Protein AF-A0AA38LNF8-F1 (afdb_monomer)

InterPro domains:
  IPR000477 Reverse transcriptase domain [PF00078] (195-304)
  IPR043128 Reverse transcriptase/Diguanylate cyclase domain [G3DSA:3.30.70.270] (218-304)
  IPR043502 DNA/RNA polymerase superfamily [SSF56672] (138-304)
  IPR053134 RNA-directed DNA polymerase homolog [PTHR24559] (67-304)

pLDDT: mean 73.09, std 25.65, range [22.58, 97.69]

Foldseek 3Di:
DVVVVVVVVCVVVVNVVVVPPPPDDDDDDDPPFWDFDDDPHDTFTDADPDGDDPDPPPDDDDDDDDDDDDDDDGPDPDPPQDKDWDFLDDPDDTDIDIDGPPDDPVVVVVVSVVCNVVVLVDDPDLVSQPFDDVVLHADDFDFDPPDFADADDEDDDDPVCVVLVVVVVVVCVVSLQKDFDPDASHAFYWDWDQDPVRHIDIATACPSSQVGTDEDPDDQDDVVLVCVLVVVDPDDDDDFDDPLQSSHFHPPVCQRNQWHDDPVGIMTGRTGGPPHRHLCSSVSSVCVVCVVCDSPRDDDGRRD

Mean predicted aligned error: 14.14 Å

Secondary structure (DSSP, 8-state):
-HHHHHHHHHHHTT-TTTSSSTTS----------EEEEETTEEEEEBTTB------TT------------------------EEEEE---SSS--EEEEETTS-HHHHHHHHHHHHHTGGG--SSGGG-----TTT--B--PBPTT----BPPPPPPPGGGHHHHHHHHHHHHHTTSEEEES--S-BBEEEEEEPTTS-EEEEEE-HHHHHHBPPP-PPPPPHHHHHHHHTT-S-------TTGGGGSBBPHHHHGGG-EEETT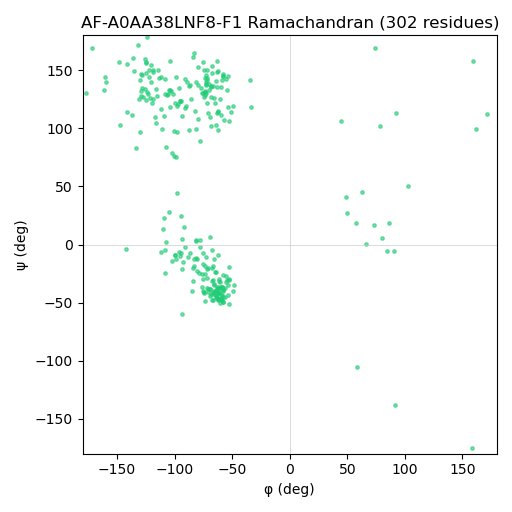EEEEESB--TT-TTTHHHHHHHHHHHTTTBTTTB---TT-

Solvent-accessible surface area (backbone atoms only — not comparable to full-atom values): 19319 Å² total; per-residue (Å²): 112,66,68,60,50,50,52,51,49,42,50,75,69,68,53,54,72,72,72,68,62,80,84,75,77,95,72,93,76,86,74,86,81,77,52,80,48,79,59,97,87,43,86,40,72,42,63,74,91,52,89,58,81,81,75,65,90,85,62,87,87,84,92,80,91,81,83,89,85,84,88,77,97,53,92,80,86,79,76,75,84,56,65,39,79,45,71,47,44,83,80,95,56,83,37,75,46,79,43,68,57,86,58,52,74,69,53,48,50,53,52,41,52,53,48,41,74,49,45,89,77,63,72,92,50,74,86,66,62,83,49,59,57,73,91,68,46,62,45,74,78,48,61,44,97,84,60,72,71,50,74,52,79,59,70,86,74,60,74,93,46,48,67,60,52,50,56,50,52,51,49,34,42,75,62,51,42,31,44,81,45,96,74,66,71,26,21,33,34,57,42,82,46,75,45,98,86,69,50,76,43,86,44,49,54,34,67,71,59,45,71,36,40,57,75,67,84,69,79,79,72,57,65,68,62,48,48,63,64,51,72,81,52,98,76,86,86,89,62,73,46,81,65,47,53,61,27,34,35,33,40,82,91,40,19,51,70,56,13,28,45,59,100,86,48,36,35,21,35,41,21,41,63,77,70,55,76,57,59,60,56,54,36,53,36,52,47,70,74,40,55,92,39,51,84,74,87,38,74,70,55,74,59,58

Nearest PDB structures (foldseek):
  4ol8-assembly2_F  TM=9.080E-01  e=1.270E-11  Saccharomyces cerevisiae
  4ol8-assembly1_B  TM=8.767E-01  e=7.846E-12  Saccharomyces cerevisiae
  7kse-assembly1_A  TM=8.442E-01  e=8.563E-10  Eastern chimpanzee simian foamy virus
  7ksf-assembly1_A  TM=8.211E-01  e=9.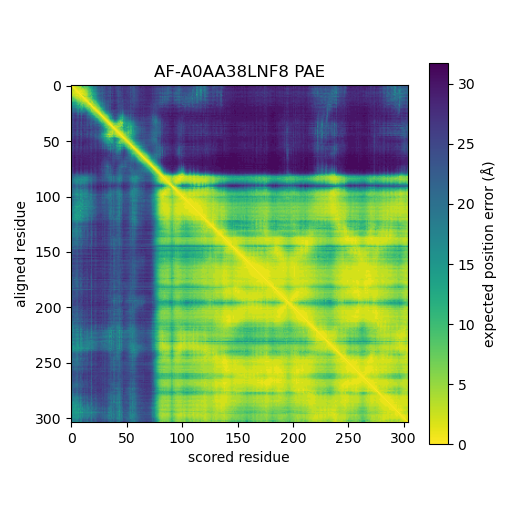658E-10  Eastern chimpanzee simian foamy virus
  7o0h-assembly1_A  TM=7.335E-01  e=1.988E-09  White-tufted-ear marmoset simian foamy virus

Sequence (304 aa):
MVEDRLLELLGGLGLEARFKEEVEETEELQLENACLEKEKGKLVYVFDGEQEEILDVSHSVGTREVVDNADTHAHTYHEHLKTKKVNIGSGEEPKETIIGDYWSENEVFKIIDLLQEFEDLFSHGYHELKGVHHSLGEMKIKLKDNAHPVRKRPYQINPNLHVKVMEEIDKMIASRIIEAMEESDWINLMVINIKKDGWIRISVDYRELNAVCVINPFPTPFIEEILEGVARHEIYSFTDGFSGYHQVRITKEDQEKTTFTTEWGIFAYTVMPFGLKNVLVFSCIVVQVFQDFIHKFLQVYLDD

Structure (mmCIF, N/CA/C/O backbone):
data_AF-A0AA38LNF8-F1
#
_entry.id   AF-A0AA38LNF8-F1
#
loop_
_atom_site.group_PDB
_atom_site.id
_atom_site.type_symbol
_atom_site.label_atom_id
_atom_site.label_alt_id
_atom_site.label_comp_id
_atom_site.label_asym_id
_atom_site.label_entity_id
_atom_site.label_seq_id
_atom_site.pdbx_PDB_ins_code
_atom_site.Cartn_x
_atom_site.Cartn_y
_atom_site.Cartn_z
_atom_site.occupancy
_atom_site.B_iso_or_equiv
_atom_site.auth_seq_id
_atom_site.auth_comp_id
_atom_site.auth_asym_id
_atom_site.auth_atom_id
_atom_site.pdbx_PDB_model_num
ATOM 1 N N . MET A 1 1 ? -21.165 -15.219 11.157 1.00 33.34 1 MET A N 1
ATOM 2 C CA . MET A 1 1 ? -19.993 -15.380 12.059 1.00 33.34 1 MET A CA 1
ATOM 3 C C . MET A 1 1 ? -19.448 -14.050 12.570 1.00 33.34 1 MET A C 1
ATOM 5 O O . MET A 1 1 ? -19.303 -13.944 13.777 1.00 33.34 1 MET A O 1
ATOM 9 N N . VAL A 1 2 ? -19.142 -13.059 11.716 1.00 28.73 2 VAL A N 1
ATOM 10 C CA . VAL A 1 2 ? -18.759 -11.703 12.179 1.00 28.73 2 VAL A CA 1
ATOM 11 C C . VAL A 1 2 ? -20.000 -10.836 12.454 1.00 28.73 2 VAL A C 1
ATOM 13 O O . VAL A 1 2 ? -20.045 -10.203 13.499 1.00 28.73 2 VAL A O 1
ATOM 16 N N . GLU A 1 3 ? -21.050 -10.905 11.614 1.00 31.20 3 GLU A N 1
ATOM 17 C CA . GLU A 1 3 ? -22.352 -10.246 11.883 1.00 31.20 3 GLU A CA 1
ATOM 18 C C . GLU A 1 3 ? -22.975 -10.707 13.210 1.00 31.20 3 GLU A C 1
ATOM 20 O O . GLU A 1 3 ? -23.324 -9.876 14.041 1.00 31.20 3 GLU A O 1
ATOM 25 N N . ASP A 1 4 ? -23.052 -12.023 13.447 1.00 31.50 4 ASP A N 1
ATOM 26 C CA . ASP A 1 4 ? -23.679 -12.577 14.660 1.00 31.50 4 ASP A CA 1
ATOM 27 C C . ASP A 1 4 ? -22.938 -12.172 15.943 1.00 31.50 4 ASP A C 1
ATOM 29 O O . ASP A 1 4 ? -23.567 -11.898 16.959 1.00 31.50 4 ASP A O 1
ATOM 33 N N . ARG A 1 5 ? -21.600 -12.086 15.878 1.00 39.22 5 ARG A N 1
ATOM 34 C CA . ARG A 1 5 ? -20.752 -11.689 17.010 1.00 39.22 5 ARG A CA 1
ATOM 35 C C . ARG A 1 5 ? -20.791 -10.190 17.275 1.00 39.22 5 ARG A C 1
ATOM 37 O O . ARG A 1 5 ? -20.771 -9.802 18.433 1.00 39.22 5 ARG A O 1
ATOM 44 N N . LEU A 1 6 ? -20.867 -9.357 16.235 1.00 35.84 6 LEU A N 1
ATOM 45 C CA . LEU A 1 6 ? -20.984 -7.904 16.383 1.00 35.84 6 LEU A CA 1
ATOM 46 C C . LEU A 1 6 ? -22.370 -7.510 16.923 1.00 35.84 6 LEU A C 1
ATOM 48 O O . LEU A 1 6 ? -22.472 -6.636 17.777 1.00 35.84 6 LEU A O 1
ATOM 52 N N . LEU A 1 7 ? -23.428 -8.201 16.482 1.00 36.97 7 LEU A N 1
ATOM 53 C CA . LEU A 1 7 ? -24.786 -8.040 17.014 1.00 36.97 7 LEU A CA 1
ATOM 54 C C . LEU A 1 7 ? -24.896 -8.524 18.470 1.00 36.97 7 LEU A C 1
ATOM 56 O O . LEU A 1 7 ? -25.484 -7.819 19.285 1.00 36.97 7 LEU A O 1
ATOM 60 N N . GLU A 1 8 ? -24.271 -9.652 18.834 1.00 39.16 8 GLU A N 1
ATOM 61 C CA . GLU A 1 8 ? -24.121 -10.065 20.244 1.00 39.16 8 GLU A CA 1
ATOM 62 C C . GLU A 1 8 ? -23.368 -9.013 21.080 1.00 39.16 8 GLU A C 1
ATOM 64 O O . GLU A 1 8 ? -23.715 -8.782 22.240 1.00 39.16 8 GLU A O 1
ATOM 69 N N . LEU A 1 9 ? -22.367 -8.347 20.494 1.00 40.03 9 LEU A N 1
ATOM 70 C CA . LEU A 1 9 ? -21.563 -7.315 21.154 1.00 40.03 9 LEU A CA 1
ATOM 71 C C . LEU A 1 9 ? -22.373 -6.036 21.423 1.00 40.03 9 LEU A C 1
ATOM 73 O O . LEU A 1 9 ? -22.339 -5.496 22.529 1.00 40.03 9 LEU A O 1
ATOM 77 N N . LEU A 1 10 ? -23.155 -5.581 20.438 1.00 36.28 10 LEU A N 1
ATOM 78 C CA . LEU A 1 10 ? -24.075 -4.445 20.578 1.00 36.28 10 LEU A CA 1
ATOM 79 C C . LEU A 1 10 ? -25.210 -4.751 21.575 1.00 36.28 10 LEU A C 1
ATOM 81 O O . LEU A 1 10 ? -25.607 -3.873 22.350 1.00 36.28 10 LEU A O 1
ATOM 85 N N . GLY A 1 11 ? -25.654 -6.011 21.629 1.00 37.38 11 GLY A N 1
ATOM 86 C CA . GLY A 1 11 ? -26.566 -6.533 22.649 1.00 37.38 11 GLY A CA 1
ATOM 87 C C . GLY A 1 11 ? -25.985 -6.525 24.060 1.00 37.38 11 GLY A C 1
ATOM 88 O O . GLY A 1 11 ? -26.634 -6.054 24.997 1.00 37.38 11 GLY A O 1
ATOM 89 N N . GLY A 1 12 ? -24.729 -6.946 24.225 1.00 36.41 12 GLY A N 1
ATOM 90 C CA . GLY A 1 12 ? -24.022 -6.927 25.511 1.00 36.41 12 GLY A CA 1
ATOM 91 C C . GLY A 1 12 ? -23.773 -5.521 26.077 1.00 36.41 12 GLY A C 1
ATOM 92 O O . GLY A 1 12 ? -23.632 -5.351 27.292 1.00 36.41 12 GLY A O 1
ATOM 93 N N . LEU A 1 13 ? -23.758 -4.498 25.218 1.00 39.94 13 LEU A N 1
ATOM 94 C CA . LEU A 1 13 ? -23.597 -3.091 25.596 1.00 39.94 13 LEU A CA 1
ATOM 95 C C . LEU A 1 13 ? -24.919 -2.387 25.953 1.00 39.94 13 LEU A C 1
ATOM 97 O O . LEU A 1 13 ? -24.875 -1.266 26.458 1.00 39.94 13 LEU A O 1
ATOM 101 N N . GLY A 1 14 ? -26.078 -3.031 25.756 1.00 34.16 14 GLY A N 1
ATOM 102 C CA . GLY A 1 14 ? -27.396 -2.444 26.040 1.00 34.16 14 GLY A CA 1
ATOM 103 C C . GLY A 1 14 ? -27.840 -1.374 25.033 1.00 34.16 14 GLY A C 1
ATOM 104 O O . GLY A 1 14 ? -28.754 -0.605 25.324 1.00 34.16 14 GLY A O 1
ATOM 105 N N . LEU A 1 15 ? -27.204 -1.321 23.858 1.00 39.22 15 LEU A N 1
ATOM 106 C CA . LEU A 1 15 ? -27.447 -0.321 22.809 1.00 39.22 15 LEU A CA 1
ATOM 107 C C . LEU A 1 15 ? -28.521 -0.759 21.788 1.00 39.22 15 LEU A C 1
ATOM 109 O O . LEU A 1 15 ? -28.904 0.018 20.919 1.00 39.22 15 LEU A O 1
ATOM 113 N N . GLU A 1 16 ? -29.073 -1.971 21.922 1.00 37.94 16 GLU A N 1
ATOM 114 C CA . GLU A 1 16 ? -30.102 -2.537 21.028 1.00 37.94 16 GLU A CA 1
ATOM 115 C C . GLU A 1 16 ? -31.410 -1.733 20.963 1.00 37.94 16 GLU A C 1
ATOM 117 O O . GLU A 1 16 ? -32.077 -1.726 19.928 1.00 37.94 16 GLU A O 1
ATOM 122 N N . ALA A 1 17 ? -31.806 -1.078 22.059 1.00 35.47 17 ALA A N 1
ATOM 123 C CA . ALA A 1 17 ? -33.094 -0.386 22.143 1.00 35.47 17 ALA A CA 1
ATOM 124 C C . ALA A 1 17 ? -33.113 0.940 21.363 1.00 35.47 17 ALA A C 1
ATOM 126 O O . ALA A 1 17 ? -34.153 1.296 20.823 1.00 35.47 17 ALA A O 1
ATOM 127 N N . ARG A 1 18 ? -31.965 1.624 21.233 1.00 36.12 18 ARG A N 1
ATOM 128 C CA . ARG A 1 18 ? -31.839 2.830 20.393 1.00 36.12 18 ARG A CA 1
ATOM 129 C C . ARG A 1 18 ? -31.829 2.510 18.900 1.00 36.12 18 ARG A C 1
ATOM 131 O O . ARG A 1 18 ? -32.246 3.328 18.098 1.00 36.12 18 ARG A O 1
ATOM 138 N N . PHE A 1 19 ? -31.414 1.300 18.533 1.00 34.06 19 PHE A N 1
ATOM 139 C CA . PHE A 1 19 ? -31.268 0.888 17.137 1.00 34.06 19 PHE A CA 1
ATOM 140 C C . PHE A 1 19 ? -32.578 0.413 16.482 1.00 34.06 19 PHE A C 1
ATOM 142 O O . PHE A 1 19 ? -32.625 0.219 15.270 1.00 34.06 19 PHE A O 1
ATOM 149 N N . LYS A 1 20 ? -33.641 0.176 17.267 1.00 31.44 20 LYS A N 1
ATOM 150 C CA . LYS A 1 20 ? -34.926 -0.346 16.763 1.00 31.44 20 LYS A CA 1
ATOM 151 C C . LYS A 1 20 ? -36.010 0.708 16.531 1.00 31.44 20 LYS A C 1
ATOM 153 O O . LYS A 1 20 ? -37.001 0.365 15.895 1.00 31.44 20 LYS A O 1
ATOM 158 N N . GLU A 1 21 ? -35.849 1.941 17.010 1.00 30.89 21 GLU A N 1
ATOM 159 C CA . GLU A 1 21 ? -36.894 2.974 16.888 1.00 30.89 21 GLU A CA 1
ATOM 160 C C . GLU A 1 21 ? -36.763 3.879 15.647 1.00 30.89 21 GLU A C 1
ATOM 162 O O . GLU A 1 21 ? -37.753 4.479 15.254 1.00 30.89 21 GLU A O 1
ATOM 167 N N . GLU A 1 22 ? -35.632 3.914 14.932 1.00 33.97 22 GLU A N 1
ATOM 168 C CA . GLU A 1 22 ? -35.436 4.846 13.795 1.00 33.97 22 GLU A CA 1
ATOM 169 C C . GLU A 1 22 ? -35.767 4.280 12.395 1.00 33.97 22 GLU A C 1
ATOM 171 O O . GLU A 1 22 ? -35.262 4.759 11.380 1.00 33.97 22 GLU A O 1
ATOM 176 N N . VAL A 1 23 ? -36.638 3.268 12.292 1.00 32.03 23 VAL A N 1
ATOM 177 C CA . VAL A 1 23 ? -37.133 2.787 10.977 1.00 32.03 23 VAL A CA 1
ATOM 178 C C . VAL A 1 23 ? -38.488 3.400 10.589 1.00 32.03 23 VAL A C 1
ATOM 180 O O . VAL A 1 23 ? -38.927 3.249 9.451 1.00 32.03 23 VAL A O 1
ATOM 183 N N . GLU A 1 24 ? -39.137 4.168 11.463 1.00 29.59 24 GLU A N 1
ATOM 184 C CA . GLU A 1 24 ? -40.413 4.822 11.150 1.00 29.59 24 GLU A CA 1
ATOM 185 C C . GLU A 1 24 ? -40.408 6.291 11.582 1.00 29.59 24 GLU A C 1
ATOM 187 O O . GLU A 1 24 ? -40.883 6.616 12.657 1.00 29.59 24 GLU A O 1
ATOM 192 N N . GLU A 1 25 ? -39.856 7.171 10.743 1.00 26.30 25 GLU A N 1
ATOM 193 C CA . GLU A 1 25 ? -40.485 8.430 10.300 1.00 26.30 25 GLU A CA 1
ATOM 194 C C . GLU A 1 25 ? -39.470 9.272 9.512 1.00 26.30 25 GLU A C 1
ATOM 196 O O . GLU A 1 25 ? -38.470 9.771 10.017 1.00 26.30 25 GLU A O 1
ATOM 201 N N . THR A 1 26 ? -39.730 9.409 8.214 1.00 34.62 26 THR A N 1
ATOM 202 C CA . THR A 1 26 ? -39.124 10.424 7.354 1.00 34.62 26 THR A CA 1
ATOM 203 C C . THR A 1 26 ? -39.678 11.798 7.719 1.00 34.62 26 THR A C 1
ATOM 205 O O . THR A 1 26 ? -40.838 12.069 7.412 1.00 34.62 26 THR A O 1
ATOM 208 N N . GLU A 1 27 ? -38.845 12.688 8.252 1.00 23.30 27 GLU A N 1
ATOM 209 C CA . GLU A 1 27 ? -39.046 14.134 8.124 1.00 23.30 27 GLU A CA 1
ATOM 210 C C . GLU A 1 27 ? -37.770 14.784 7.571 1.00 23.30 27 GLU A C 1
ATOM 212 O O . GLU A 1 27 ? -36.660 14.560 8.053 1.00 23.30 27 GLU A O 1
ATOM 217 N N . GLU A 1 28 ? -37.939 15.553 6.492 1.00 26.69 28 GLU A N 1
ATOM 218 C CA . GLU A 1 28 ? -36.907 16.381 5.870 1.00 26.69 28 GLU A CA 1
ATOM 219 C C . GLU A 1 28 ? -36.342 17.378 6.893 1.00 26.69 28 GLU A C 1
ATOM 221 O O . GLU A 1 28 ? -36.983 18.376 7.220 1.00 26.69 28 GLU A O 1
ATOM 226 N N . LEU A 1 29 ? -35.113 17.158 7.357 1.00 24.28 29 LEU A N 1
ATOM 227 C CA . LEU A 1 29 ? -34.329 18.195 8.025 1.00 24.28 29 LEU A CA 1
ATOM 228 C C . LEU A 1 29 ? -33.370 18.812 7.007 1.00 24.28 29 LEU A C 1
ATOM 230 O O . LEU A 1 29 ? -32.292 18.292 6.726 1.00 24.28 29 LEU A O 1
ATOM 234 N N . GLN A 1 30 ? -33.799 19.938 6.436 1.00 27.23 30 GLN A N 1
ATOM 235 C CA . GLN A 1 30 ? -32.931 20.850 5.700 1.00 27.23 30 GLN A CA 1
ATOM 236 C C . GLN A 1 30 ? -31.888 21.427 6.668 1.00 27.23 30 GLN A C 1
ATOM 238 O O . GLN A 1 30 ? -32.190 22.324 7.451 1.00 27.23 30 GLN A O 1
ATOM 243 N N . LEU A 1 31 ? -30.657 20.922 6.613 1.00 27.73 31 LEU A N 1
ATOM 244 C CA . LEU A 1 31 ? -29.485 21.591 7.176 1.00 27.73 31 LEU A CA 1
ATOM 245 C C . LEU A 1 31 ? -28.651 22.119 6.009 1.00 27.73 31 LEU A C 1
ATOM 247 O O . LEU A 1 31 ? -27.735 21.473 5.507 1.00 27.73 31 LEU A O 1
ATOM 251 N N . GLU A 1 32 ? -29.047 23.301 5.539 1.00 30.92 32 GLU A N 1
ATOM 252 C CA . GLU A 1 32 ? -28.230 24.132 4.662 1.00 30.92 32 GLU A CA 1
ATOM 253 C C . GLU A 1 32 ? -26.958 24.560 5.421 1.00 30.92 32 GLU A C 1
ATOM 255 O O . GLU A 1 32 ? -27.039 25.023 6.559 1.00 30.92 32 GLU A O 1
ATOM 260 N N . ASN A 1 33 ? -25.808 24.462 4.737 1.00 30.91 33 ASN A N 1
ATOM 261 C CA . ASN A 1 33 ? -24.506 25.088 5.042 1.00 30.91 33 ASN A CA 1
ATOM 262 C C . ASN A 1 33 ? -23.400 24.221 5.682 1.00 30.91 33 ASN A C 1
ATOM 264 O O . ASN A 1 33 ? -22.714 24.659 6.603 1.00 30.91 33 ASN A O 1
ATOM 268 N N . ALA A 1 34 ? -23.118 23.055 5.093 1.00 31.97 34 ALA A N 1
ATOM 269 C CA . ALA A 1 34 ? -21.777 22.457 5.118 1.00 31.97 34 ALA A CA 1
ATOM 270 C C . ALA A 1 34 ? -21.279 22.271 3.674 1.00 31.97 34 ALA A C 1
ATOM 272 O O . ALA A 1 34 ? -21.975 21.671 2.855 1.00 31.97 34 ALA A O 1
ATOM 273 N N . CYS A 1 35 ? -20.096 22.802 3.343 1.00 30.62 35 CYS A N 1
ATOM 274 C CA . CYS A 1 35 ? -19.471 22.623 2.029 1.00 30.62 35 CYS A CA 1
ATOM 275 C C . CYS A 1 35 ? -18.059 22.053 2.207 1.00 30.62 35 CYS A C 1
ATOM 277 O O . CYS A 1 35 ? -17.234 22.616 2.927 1.00 30.62 35 CYS A O 1
ATOM 279 N N . LEU A 1 36 ? -17.792 20.919 1.558 1.00 33.28 36 LEU A N 1
ATOM 280 C CA . LEU A 1 36 ? -16.474 20.293 1.495 1.00 33.28 36 LEU A CA 1
ATOM 281 C C . LEU A 1 36 ? -15.764 20.774 0.234 1.00 33.28 36 LEU A C 1
ATOM 283 O O . LEU A 1 36 ? -16.143 20.409 -0.879 1.00 33.28 36 LEU A O 1
ATOM 287 N N . GLU A 1 37 ? -14.718 21.580 0.397 1.00 34.62 37 GLU A N 1
ATOM 288 C CA . GLU A 1 37 ? -13.910 22.038 -0.732 1.00 34.62 37 GLU A CA 1
ATOM 289 C C . GLU A 1 37 ? -12.629 21.210 -0.891 1.00 34.62 37 GLU A C 1
ATOM 291 O O . GLU A 1 37 ? -11.996 20.762 0.070 1.00 34.62 37 GLU A O 1
ATOM 296 N N . LYS A 1 38 ? -12.241 20.996 -2.155 1.00 32.19 38 LYS A N 1
ATOM 297 C CA . LYS A 1 38 ? -11.063 20.219 -2.548 1.00 32.19 38 LYS A CA 1
ATOM 298 C C . LYS A 1 38 ? -9.910 21.154 -2.897 1.00 32.19 38 LYS A C 1
ATOM 300 O O . LYS A 1 38 ? -9.775 21.574 -4.046 1.00 32.19 38 LYS A O 1
ATOM 305 N N . GLU A 1 39 ? -9.005 21.384 -1.953 1.00 31.22 39 GLU A N 1
ATOM 306 C CA . GLU A 1 39 ? -7.731 22.054 -2.223 1.00 31.22 39 GLU A CA 1
ATOM 307 C C . GLU A 1 39 ? -6.555 21.075 -2.161 1.00 31.22 39 GLU A C 1
ATOM 309 O O . GLU A 1 39 ? -6.384 20.309 -1.215 1.00 31.22 39 GLU A O 1
ATOM 314 N N . LYS A 1 40 ? -5.709 21.092 -3.202 1.00 28.42 40 LYS A N 1
ATOM 315 C CA . LYS A 1 40 ? -4.430 20.349 -3.278 1.00 28.42 40 LYS A CA 1
ATOM 316 C C . LYS A 1 40 ? -4.510 18.854 -2.912 1.00 28.42 40 LYS A C 1
ATOM 318 O O . LYS A 1 40 ? -3.509 18.262 -2.517 1.00 28.42 40 LYS A O 1
ATOM 323 N N . GLY A 1 41 ? -5.674 18.232 -3.108 1.00 28.58 41 GLY A N 1
ATOM 324 C CA . GLY A 1 41 ? -5.873 16.798 -2.894 1.00 28.58 41 GLY A CA 1
ATOM 325 C C . GLY A 1 41 ? -6.216 16.390 -1.460 1.00 28.58 41 GLY A C 1
ATOM 326 O O . GLY A 1 41 ? -6.066 15.214 -1.150 1.00 28.58 41 GLY A O 1
ATOM 327 N N . LYS A 1 42 ? -6.674 17.317 -0.610 1.00 31.52 42 LYS A N 1
ATOM 328 C CA . LYS A 1 42 ? -7.241 17.019 0.714 1.00 31.52 42 LYS A CA 1
ATOM 329 C C . LYS A 1 42 ? -8.681 17.525 0.820 1.00 31.52 42 LYS A C 1
ATOM 331 O O . LYS A 1 42 ? -9.060 18.449 0.102 1.00 31.52 42 LYS A O 1
ATOM 336 N N . LEU A 1 43 ? -9.452 16.889 1.699 1.00 32.72 43 LEU A N 1
ATOM 337 C CA . LEU A 1 43 ? -10.796 17.310 2.086 1.00 32.72 43 LEU A CA 1
ATOM 338 C C . LEU A 1 43 ? -10.684 18.325 3.214 1.00 32.72 43 LEU A C 1
ATOM 340 O O . LEU A 1 43 ? -10.023 18.055 4.215 1.00 32.72 43 LEU A O 1
ATOM 344 N N . VAL A 1 44 ? -11.285 19.494 3.021 1.00 38.53 44 VAL A N 1
ATOM 345 C CA . VAL A 1 44 ? -11.285 20.575 4.006 1.00 38.53 44 VAL A CA 1
ATOM 346 C C . VAL A 1 44 ? -12.728 20.848 4.407 1.00 38.53 44 VAL A C 1
ATOM 348 O O . VAL A 1 44 ? -13.581 21.069 3.548 1.00 38.53 44 VAL A O 1
ATOM 351 N N . TYR A 1 45 ? -12.992 20.795 5.711 1.00 36.22 45 TYR A N 1
ATOM 352 C CA . TYR A 1 45 ? -14.277 21.156 6.297 1.00 36.22 45 TYR A CA 1
ATOM 353 C C . TYR A 1 45 ? -14.322 22.677 6.449 1.00 36.22 45 TYR A C 1
ATOM 355 O O . TYR A 1 45 ? -13.518 23.236 7.192 1.00 36.22 45 TYR A O 1
ATOM 363 N N . VAL A 1 46 ? -15.216 23.348 5.721 1.00 38.59 46 VAL A N 1
ATOM 364 C CA . VAL A 1 46 ? -15.386 24.803 5.805 1.00 38.59 46 VAL A CA 1
ATOM 365 C C . VAL A 1 46 ? -16.737 25.091 6.436 1.00 38.59 46 VAL A C 1
ATOM 367 O O . VAL A 1 46 ? -17.782 24.756 5.874 1.00 38.59 46 VAL A O 1
ATOM 370 N N . PHE A 1 47 ? -16.704 25.731 7.601 1.00 32.47 47 PHE A N 1
ATOM 371 C CA . PHE A 1 47 ? -17.885 26.263 8.258 1.00 32.47 47 PHE A CA 1
ATOM 372 C C . PHE A 1 47 ? -17.733 27.782 8.339 1.00 32.47 47 PHE A C 1
ATOM 374 O O . PHE A 1 47 ? -16.888 28.296 9.061 1.00 32.47 47 PHE A O 1
ATOM 381 N N . ASP A 1 48 ? -18.544 28.480 7.546 1.00 30.06 48 ASP A N 1
ATOM 382 C CA . ASP A 1 48 ? -18.775 29.922 7.661 1.00 30.06 48 ASP A CA 1
ATOM 383 C C . ASP A 1 48 ? -17.535 30.827 7.440 1.00 30.06 48 ASP A C 1
ATOM 385 O O . ASP A 1 48 ? -17.275 31.791 8.154 1.00 30.06 48 ASP A O 1
ATOM 389 N N . GLY A 1 49 ? -16.765 30.521 6.388 1.00 34.50 49 GLY A N 1
ATOM 390 C CA . GLY A 1 49 ? -15.812 31.459 5.776 1.00 34.50 49 GLY A CA 1
ATOM 391 C C . GLY A 1 49 ? -14.421 31.560 6.412 1.00 34.50 49 GLY A C 1
ATOM 392 O O . GLY A 1 49 ? -13.551 32.198 5.815 1.00 34.50 49 GLY A O 1
ATOM 393 N N . GLU A 1 50 ? -14.161 30.895 7.538 1.00 32.88 50 GLU A N 1
ATOM 394 C CA . GLU A 1 50 ? -12.817 30.777 8.117 1.00 32.88 50 GLU A CA 1
ATOM 395 C C . GLU A 1 50 ? -12.216 29.382 7.869 1.00 32.88 50 GLU A C 1
ATOM 397 O O . GLU A 1 50 ? -12.865 28.347 8.020 1.00 32.88 50 GLU A O 1
ATOM 402 N N . GLN A 1 51 ? -10.957 29.360 7.417 1.00 31.34 51 GLN A N 1
ATOM 403 C CA . GLN A 1 51 ? -10.180 28.142 7.189 1.00 31.34 51 GLN A CA 1
ATOM 404 C C . GLN A 1 51 ? -9.628 27.630 8.524 1.00 31.34 51 GLN A C 1
ATOM 406 O O . GLN A 1 51 ? -8.656 28.190 9.029 1.00 31.34 51 GLN A O 1
ATOM 411 N N . GLU A 1 52 ? -10.160 26.531 9.055 1.00 36.09 52 GLU A N 1
ATOM 412 C CA . GLU A 1 52 ? -9.419 25.725 10.029 1.00 36.09 52 GLU A CA 1
ATOM 413 C C . GLU A 1 52 ? -8.747 24.540 9.322 1.00 36.09 52 GLU A C 1
ATOM 415 O O . GLU A 1 52 ? -9.386 23.707 8.676 1.00 36.09 52 GLU A O 1
ATOM 420 N N . GLU A 1 53 ? -7.415 24.475 9.433 1.00 25.27 53 GLU A N 1
ATOM 421 C CA . GLU A 1 53 ? -6.647 23.265 9.143 1.00 25.27 53 GLU A CA 1
ATOM 422 C C . GLU A 1 53 ? -7.236 22.109 9.960 1.00 25.27 53 GLU A C 1
ATOM 424 O O . GLU A 1 53 ? -7.190 22.127 11.190 1.00 25.27 53 GLU A O 1
ATOM 429 N N . ILE A 1 54 ? -7.742 21.065 9.296 1.00 29.27 54 ILE A N 1
ATOM 430 C CA . ILE A 1 54 ? -8.008 19.810 9.998 1.00 29.27 54 ILE A CA 1
ATOM 431 C C . ILE A 1 54 ? -6.663 19.283 10.492 1.00 29.27 54 ILE A C 1
ATOM 433 O O . ILE A 1 54 ? -5.778 18.931 9.704 1.00 29.27 54 ILE A O 1
ATOM 437 N N . LEU A 1 55 ? -6.555 19.289 11.821 1.00 27.06 55 LEU A N 1
ATOM 438 C CA . LEU A 1 55 ? -5.498 18.722 12.636 1.00 27.06 55 LEU A CA 1
ATOM 439 C C . LEU A 1 55 ? -4.918 17.452 12.011 1.00 27.06 55 LEU A C 1
ATOM 441 O O . LEU A 1 55 ? -5.577 16.422 11.877 1.00 27.06 55 LEU A O 1
ATOM 445 N N . ASP A 1 56 ? -3.627 17.532 11.714 1.00 27.91 56 ASP A N 1
ATOM 446 C CA . ASP A 1 56 ? -2.753 16.377 11.639 1.00 27.91 56 ASP A CA 1
ATOM 447 C C . ASP A 1 56 ? -2.720 15.729 13.033 1.00 27.91 56 ASP A C 1
ATOM 449 O O . ASP A 1 56 ? -2.005 16.186 13.927 1.00 27.91 56 ASP A O 1
ATOM 453 N N . VAL A 1 57 ? -3.510 14.673 13.253 1.00 28.20 57 VAL A N 1
ATOM 454 C CA . VAL A 1 57 ? -3.535 13.967 14.550 1.00 28.20 57 VAL A CA 1
ATOM 455 C C . VAL A 1 57 ? -2.225 13.193 14.805 1.00 28.20 57 VAL A C 1
ATOM 457 O O . VAL A 1 57 ? -2.092 12.503 15.814 1.00 28.20 57 VAL A O 1
ATOM 460 N N . SER A 1 58 ? -1.208 13.336 13.943 1.00 27.81 58 SER A N 1
ATOM 461 C CA . SER A 1 58 ? 0.118 12.753 14.159 1.00 27.81 58 SER A CA 1
ATOM 462 C C . SER A 1 58 ? 1.150 13.684 14.811 1.00 27.81 58 SER A C 1
ATOM 464 O O . SER A 1 58 ? 2.179 13.188 15.273 1.00 27.81 58 SER A O 1
ATOM 466 N N . HIS A 1 59 ? 0.902 14.994 14.964 1.00 25.27 59 HIS A N 1
ATOM 467 C CA . HIS A 1 59 ? 1.906 15.887 15.561 1.00 25.27 59 HIS A CA 1
ATOM 468 C C . HIS A 1 59 ? 1.339 16.960 16.499 1.00 25.27 59 HIS A C 1
ATOM 470 O O . HIS A 1 59 ? 0.703 17.926 16.092 1.00 25.27 59 HIS A O 1
ATOM 476 N N . SER A 1 60 ? 1.681 16.836 17.783 1.00 27.53 60 SER A N 1
ATOM 477 C CA . SER A 1 60 ? 1.642 17.945 18.727 1.00 27.53 60 SER A CA 1
ATOM 478 C C . SER A 1 60 ? 2.775 18.950 18.458 1.00 27.53 60 SER A C 1
ATOM 480 O O . SER A 1 60 ? 3.885 18.580 18.075 1.00 27.53 60 SER A O 1
ATOM 482 N N . VAL A 1 61 ? 2.483 20.213 18.801 1.00 25.31 61 VAL A N 1
ATOM 483 C CA . VAL A 1 61 ? 3.372 21.383 18.978 1.00 25.31 61 VAL A CA 1
ATOM 484 C C . VAL A 1 61 ? 3.596 22.284 17.750 1.00 25.31 61 VAL A C 1
ATOM 486 O O . VAL A 1 61 ? 4.343 21.954 16.834 1.00 25.31 61 VAL A O 1
ATOM 489 N N . GLY A 1 62 ? 3.095 23.527 17.840 1.00 22.58 62 GLY A N 1
ATOM 490 C CA . GLY A 1 62 ? 3.658 24.667 17.104 1.00 22.58 62 GLY A CA 1
ATOM 491 C C . GLY A 1 62 ? 2.747 25.892 16.976 1.00 22.58 62 GLY A C 1
ATOM 492 O O . GLY A 1 62 ? 1.919 25.957 16.084 1.00 22.58 62 GLY A O 1
ATOM 493 N N . THR A 1 63 ? 2.956 26.899 17.826 1.00 29.66 63 THR A N 1
ATOM 494 C CA . THR A 1 63 ? 2.358 28.248 17.762 1.00 29.66 63 THR A CA 1
ATOM 495 C C . THR A 1 63 ? 2.771 29.041 16.515 1.00 29.66 63 THR A C 1
ATOM 497 O O . THR A 1 63 ? 3.975 29.106 16.240 1.00 29.66 63 THR A O 1
ATOM 500 N N . ARG A 1 64 ? 1.851 29.798 15.890 1.00 22.67 64 ARG A N 1
ATOM 501 C CA . ARG A 1 64 ? 2.173 31.123 15.319 1.00 22.67 64 ARG A CA 1
ATOM 502 C C . ARG A 1 64 ? 0.941 32.008 15.072 1.00 22.67 64 ARG A C 1
ATOM 504 O O . ARG A 1 64 ? -0.036 31.565 14.490 1.00 22.67 64 ARG A O 1
ATOM 511 N N . GLU A 1 65 ? 1.060 33.260 15.513 1.00 25.50 65 GLU A N 1
ATOM 512 C CA . GLU A 1 65 ? 0.131 34.386 15.340 1.00 25.50 65 GLU A CA 1
ATOM 513 C C . GLU A 1 65 ? -0.163 34.710 13.865 1.00 25.50 65 GLU A C 1
ATOM 515 O O . GLU A 1 65 ? 0.755 34.698 13.036 1.00 25.50 65 GLU A O 1
ATOM 520 N N . VAL A 1 66 ? -1.403 35.126 13.574 1.00 23.98 66 VAL A N 1
ATOM 521 C CA . VAL A 1 66 ? -1.750 35.902 12.374 1.00 23.98 66 VAL A CA 1
ATOM 522 C C . VAL A 1 66 ? -2.546 37.144 12.781 1.00 23.98 66 VAL A C 1
ATOM 524 O O . VAL A 1 66 ? -3.420 37.103 13.639 1.00 23.98 66 VAL A O 1
ATOM 527 N N . VAL A 1 67 ? -2.137 38.254 12.173 1.00 24.09 67 VAL A N 1
ATOM 528 C CA . VAL A 1 67 ? -2.621 39.628 12.315 1.00 24.09 67 VAL A CA 1
ATOM 529 C C . VAL A 1 67 ? -3.982 39.807 11.629 1.00 24.09 67 VAL A C 1
ATOM 531 O O . VAL A 1 67 ? -4.195 39.268 10.546 1.00 24.09 67 VAL A O 1
ATOM 534 N N . ASP A 1 68 ? -4.831 40.622 12.262 1.00 25.92 68 ASP A N 1
ATOM 535 C CA . ASP A 1 68 ? -6.165 41.100 11.865 1.00 25.92 68 ASP A CA 1
ATOM 536 C C . ASP A 1 68 ? -6.397 41.345 10.359 1.00 25.92 68 ASP A C 1
ATOM 538 O O . ASP A 1 68 ? -5.585 41.996 9.689 1.00 25.92 68 ASP A O 1
ATOM 542 N N . ASN A 1 69 ? -7.598 40.996 9.868 1.00 24.97 69 ASN A N 1
ATOM 543 C CA . ASN A 1 69 ? -8.638 42.000 9.570 1.00 24.97 69 ASN A CA 1
ATOM 544 C C . ASN A 1 69 ? -9.983 41.407 9.081 1.00 24.97 69 ASN A C 1
ATOM 546 O O . ASN A 1 69 ? -10.028 40.728 8.061 1.00 24.97 69 ASN A O 1
ATOM 550 N N . ALA A 1 70 ? -11.046 41.890 9.740 1.00 26.48 70 ALA A N 1
ATOM 551 C CA . ALA A 1 70 ? -12.365 42.296 9.227 1.00 26.48 70 ALA A CA 1
ATOM 552 C C . ALA A 1 70 ? -13.450 41.251 8.866 1.00 26.48 70 ALA A C 1
ATOM 554 O O . ALA A 1 70 ? -13.513 40.745 7.752 1.00 26.48 70 ALA A O 1
ATOM 555 N N . ASP A 1 71 ? -14.397 41.135 9.810 1.00 29.50 71 ASP A N 1
ATOM 556 C CA . ASP A 1 71 ? -15.863 41.130 9.663 1.00 29.50 71 ASP A CA 1
ATOM 557 C C . ASP A 1 71 ? -16.507 40.295 8.543 1.00 29.50 71 ASP A C 1
ATOM 559 O O . ASP A 1 71 ? -16.664 40.756 7.413 1.00 29.50 71 ASP A O 1
ATOM 563 N N . THR A 1 72 ? -17.138 39.176 8.913 1.00 26.83 72 THR A N 1
ATOM 564 C CA . THR A 1 72 ? -18.594 39.003 8.720 1.00 26.83 72 THR A CA 1
ATOM 565 C C . THR A 1 72 ? -19.147 37.894 9.617 1.00 26.83 72 THR A C 1
ATOM 567 O O . THR A 1 72 ? -18.463 36.941 9.956 1.00 26.83 72 THR A O 1
ATOM 570 N N . HIS A 1 73 ? -20.373 38.106 10.094 1.00 30.70 73 HIS A N 1
ATOM 571 C CA . HIS A 1 73 ? -21.039 37.318 11.124 1.00 30.70 73 HIS A CA 1
ATOM 572 C C . HIS A 1 73 ? -21.265 35.869 10.718 1.00 30.70 73 HIS A C 1
ATOM 574 O O . HIS A 1 73 ? -22.096 35.591 9.858 1.00 30.70 73 HIS A O 1
ATOM 580 N N . ALA A 1 74 ? -20.590 34.996 11.451 1.00 24.17 74 ALA A N 1
ATOM 581 C CA . ALA A 1 74 ? -20.647 33.567 11.316 1.00 24.17 74 ALA A CA 1
ATOM 582 C C . ALA A 1 74 ? -20.725 32.945 12.713 1.00 24.17 74 ALA A C 1
ATOM 584 O O . ALA A 1 74 ? -19.805 33.096 13.516 1.00 24.17 74 ALA A O 1
ATOM 585 N N . HIS A 1 75 ? -21.855 32.341 13.075 1.00 28.73 75 HIS A N 1
ATOM 586 C CA . HIS A 1 75 ? -22.029 31.754 14.405 1.00 28.73 75 HIS A CA 1
ATOM 587 C C . HIS A 1 75 ? -21.311 30.402 14.467 1.00 28.73 75 HIS A C 1
ATOM 589 O O . HIS A 1 75 ? -21.881 29.357 14.180 1.00 28.73 75 HIS A O 1
ATOM 595 N N . THR A 1 76 ? -20.039 30.455 14.847 1.00 27.94 76 THR A N 1
ATOM 596 C CA . THR A 1 76 ? -19.090 29.350 14.952 1.00 27.94 76 THR A CA 1
ATOM 597 C C . THR A 1 76 ? -19.524 28.295 15.983 1.00 27.94 76 THR A C 1
ATOM 599 O O . THR A 1 76 ? -19.510 28.552 17.188 1.00 27.94 76 THR A O 1
ATOM 602 N N . TYR A 1 77 ? -19.848 27.080 15.534 1.00 29.52 77 TYR A N 1
ATOM 603 C CA . TYR A 1 77 ? -19.870 25.878 16.377 1.00 29.52 77 TYR A CA 1
ATOM 604 C C . TYR A 1 77 ? -18.578 25.080 16.140 1.00 29.52 77 TYR A C 1
ATOM 606 O O . TYR A 1 77 ? -18.574 24.065 15.453 1.00 29.52 77 TYR A O 1
ATOM 614 N N . HIS A 1 78 ? -17.468 25.553 16.713 1.00 35.38 78 HIS A N 1
ATOM 615 C CA . HIS A 1 78 ? -16.230 24.779 16.854 1.00 35.38 78 HIS A CA 1
ATOM 616 C C . HIS A 1 78 ? -16.119 24.270 18.297 1.00 35.38 78 HIS A C 1
ATOM 618 O O . HIS A 1 78 ? -15.388 24.823 19.116 1.00 35.38 78 HIS A O 1
ATOM 624 N N . GLU A 1 79 ? -16.837 23.199 18.640 1.00 42.94 79 GLU A N 1
ATOM 625 C CA . GLU A 1 79 ? -16.332 22.305 19.685 1.00 42.94 79 GLU A CA 1
ATOM 626 C C . GLU A 1 79 ? -15.429 21.292 18.992 1.00 42.94 79 GLU A C 1
ATOM 628 O O . GLU A 1 79 ? -15.892 20.331 18.382 1.00 42.94 79 GLU A O 1
ATOM 633 N N . HIS A 1 80 ? -14.116 21.528 19.047 1.00 54.41 80 HIS A N 1
ATOM 634 C CA . HIS A 1 80 ? -13.142 20.496 18.722 1.00 54.41 80 HIS A CA 1
ATOM 635 C C . HIS A 1 80 ? -13.522 19.233 19.503 1.00 54.41 80 HIS A C 1
ATOM 637 O O . HIS A 1 80 ? -13.567 19.274 20.736 1.00 54.41 80 HIS A O 1
ATOM 643 N N . LEU A 1 81 ? -13.811 18.132 18.802 1.00 59.44 81 LEU A N 1
ATOM 644 C CA . LEU A 1 81 ? -13.996 16.822 19.423 1.00 59.44 81 LEU A CA 1
ATOM 645 C C . LEU A 1 81 ? -12.768 16.552 20.287 1.00 59.44 81 LEU A C 1
ATOM 647 O O . LEU A 1 81 ? -11.668 16.323 19.782 1.00 59.44 81 LEU A O 1
ATOM 651 N N . LYS A 1 82 ? -12.932 16.651 21.603 1.00 80.25 82 LYS A N 1
ATOM 652 C CA . LYS A 1 82 ? -11.827 16.422 22.515 1.00 80.25 82 LYS A CA 1
ATOM 653 C C . LYS A 1 82 ? -11.548 14.927 22.544 1.00 80.25 82 LYS A C 1
ATOM 655 O O . LYS A 1 82 ? -12.442 14.091 22.675 1.00 80.25 82 LYS A O 1
ATOM 660 N N . THR A 1 83 ? -10.277 14.591 22.402 1.00 87.00 83 THR A N 1
ATOM 661 C CA . THR A 1 83 ? -9.810 13.210 22.362 1.00 87.00 83 THR A CA 1
ATOM 662 C C . THR A 1 83 ? -8.795 12.958 23.461 1.00 87.00 83 THR A C 1
ATOM 664 O O . THR A 1 83 ? -8.022 13.850 23.818 1.00 87.00 83 THR A O 1
ATOM 667 N N . LYS A 1 84 ? -8.731 11.722 23.948 1.00 85.94 84 LYS A N 1
ATOM 668 C CA . LYS A 1 84 ? -7.703 11.253 24.877 1.00 85.94 84 LYS A CA 1
ATOM 669 C C . LYS A 1 84 ? -6.998 10.022 24.319 1.00 85.94 84 LYS A C 1
ATOM 671 O O . LYS A 1 84 ? -7.601 9.201 23.631 1.00 85.94 84 LYS A O 1
ATOM 676 N N . LYS A 1 85 ? -5.712 9.901 24.642 1.00 88.06 85 LYS A N 1
ATOM 677 C CA . LYS A 1 85 ? -4.916 8.713 24.331 1.00 88.06 85 LYS A CA 1
ATOM 678 C C . LYS A 1 85 ? -5.195 7.617 25.349 1.00 88.06 85 LYS A C 1
ATOM 680 O O . LYS A 1 85 ? -5.233 7.890 26.549 1.00 88.06 85 LYS A O 1
ATOM 685 N N . VAL A 1 86 ? -5.344 6.390 24.873 1.00 86.62 86 VAL A N 1
ATOM 686 C CA . VAL A 1 86 ? -5.458 5.192 25.708 1.00 86.62 86 VAL A CA 1
ATOM 687 C C . VAL A 1 86 ? -4.457 4.145 25.247 1.00 86.62 86 VAL A C 1
ATOM 689 O O . VAL A 1 86 ? -4.151 4.052 24.061 1.00 86.62 86 VAL A O 1
ATOM 692 N N . ASN A 1 87 ? -3.925 3.382 26.197 1.00 86.75 87 ASN A N 1
ATOM 693 C CA . ASN A 1 87 ? -3.002 2.292 25.912 1.00 86.75 87 ASN A CA 1
ATOM 694 C C . ASN A 1 87 ? -3.785 0.980 25.810 1.00 86.75 87 ASN A C 1
ATOM 696 O O . ASN A 1 87 ? -4.477 0.606 26.756 1.00 86.75 87 ASN A O 1
ATOM 700 N N . ILE A 1 88 ? -3.647 0.300 24.678 1.00 85.12 88 ILE A N 1
ATOM 701 C CA . ILE A 1 88 ? -4.251 -1.003 24.384 1.00 85.12 88 ILE A CA 1
ATOM 702 C C . ILE A 1 88 ? -3.215 -2.138 24.383 1.00 85.12 88 ILE A C 1
ATOM 704 O O . ILE A 1 88 ? -3.564 -3.281 24.132 1.00 85.12 88 ILE A O 1
ATOM 708 N N . GLY A 1 89 ? -1.945 -1.853 24.677 1.00 77.56 89 GLY A N 1
ATOM 709 C CA . GLY A 1 89 ? -0.890 -2.865 24.752 1.00 77.56 89 GLY A CA 1
ATOM 710 C C . GLY A 1 89 ? -0.894 -3.635 26.072 1.00 77.56 89 GLY A C 1
ATOM 711 O O . GLY A 1 89 ? -1.297 -3.117 27.118 1.00 77.56 89 GLY A O 1
ATOM 712 N N . SER A 1 90 ? -0.394 -4.870 26.033 1.00 66.69 90 SER A N 1
ATOM 713 C CA . SER A 1 90 ? -0.137 -5.689 27.218 1.00 66.69 90 SER A CA 1
ATOM 714 C C . SER A 1 90 ? 1.347 -5.607 27.631 1.00 66.69 90 SER A C 1
ATOM 716 O O . SER A 1 90 ? 2.243 -5.981 26.882 1.00 66.69 90 SER A O 1
ATOM 718 N N . GLY A 1 91 ? 1.645 -5.125 28.846 1.00 64.19 91 GLY A N 1
ATOM 719 C CA . GLY A 1 91 ? 3.011 -5.133 29.408 1.00 64.19 91 GLY A CA 1
ATOM 720 C C . GLY A 1 91 ? 3.872 -3.880 29.150 1.00 64.19 91 GLY A C 1
ATOM 721 O O . GLY A 1 91 ? 3.405 -2.760 29.345 1.00 64.19 91 GLY A O 1
ATOM 722 N N . GLU A 1 92 ? 5.163 -4.085 28.830 1.00 58.28 92 GLU A N 1
ATOM 723 C CA . GLU A 1 92 ? 6.231 -3.055 28.814 1.00 58.28 92 GLU A CA 1
ATOM 724 C C . GLU A 1 92 ? 6.276 -2.180 27.540 1.00 58.28 92 GLU A C 1
ATOM 726 O O . GLU A 1 92 ? 6.942 -1.144 27.550 1.00 58.28 92 GLU A O 1
ATOM 731 N N . GLU A 1 93 ? 5.549 -2.536 26.473 1.00 66.88 93 GLU A N 1
ATOM 732 C CA . GLU A 1 93 ? 5.457 -1.738 25.240 1.00 66.88 93 GLU A CA 1
ATOM 733 C C . GLU A 1 93 ? 4.063 -1.097 25.098 1.00 66.88 93 GLU A C 1
ATOM 735 O O . GLU A 1 93 ? 3.073 -1.803 24.890 1.00 66.88 93 GLU A O 1
ATOM 740 N N . PRO A 1 94 ? 3.942 0.239 25.223 1.00 74.00 94 PRO A N 1
ATOM 741 C CA . PRO A 1 94 ? 2.661 0.916 25.077 1.00 74.00 94 PRO A CA 1
ATOM 742 C C . PRO A 1 94 ? 2.215 0.947 23.610 1.00 74.00 94 PRO A C 1
ATOM 744 O O . PRO A 1 94 ? 2.959 1.385 22.732 1.00 74.00 94 PRO A O 1
ATOM 747 N N . LYS A 1 95 ? 0.966 0.545 23.363 1.00 80.69 95 LYS A N 1
ATOM 748 C CA . LYS A 1 95 ? 0.279 0.671 22.072 1.00 80.69 95 LYS A CA 1
ATOM 749 C C . LYS A 1 95 ? -0.821 1.708 22.230 1.00 80.69 95 LYS A C 1
ATOM 751 O O . LYS A 1 95 ? -1.856 1.436 22.830 1.00 80.69 95 LYS A O 1
ATOM 756 N N . GLU A 1 96 ? -0.559 2.932 21.789 1.00 83.50 96 GLU A N 1
ATOM 757 C CA . GLU A 1 96 ? -1.491 4.043 21.976 1.00 83.50 96 GLU A CA 1
ATOM 758 C C . GLU A 1 96 ? -2.520 4.111 20.845 1.00 83.50 96 GLU A C 1
ATOM 760 O O . GLU A 1 96 ? -2.174 4.033 19.669 1.00 83.50 96 GLU A O 1
ATOM 765 N N . THR A 1 97 ? -3.777 4.344 21.208 1.00 85.25 97 THR A N 1
ATOM 766 C CA . THR A 1 97 ? -4.844 4.745 20.287 1.00 85.25 97 THR A CA 1
ATOM 767 C C . THR A 1 97 ? -5.602 5.943 20.854 1.00 85.25 97 THR A C 1
ATOM 769 O O . THR A 1 97 ? -5.365 6.372 21.988 1.00 85.25 97 THR A O 1
ATOM 772 N N . ILE A 1 98 ? -6.483 6.526 20.050 1.00 88.19 98 ILE A N 1
ATOM 773 C CA . ILE A 1 98 ? -7.200 7.757 20.361 1.00 88.19 98 ILE A CA 1
ATOM 774 C C . ILE A 1 98 ? -8.688 7.441 20.463 1.00 88.19 98 ILE A C 1
ATOM 776 O O . ILE A 1 98 ? -9.273 6.861 19.555 1.00 88.19 98 ILE A O 1
ATOM 780 N N . ILE A 1 99 ? -9.300 7.855 21.569 1.00 88.19 99 ILE A N 1
ATOM 781 C CA . ILE A 1 99 ? -10.748 7.780 21.770 1.00 88.19 99 ILE A CA 1
ATOM 782 C C . ILE A 1 99 ? -11.291 9.162 22.135 1.00 88.19 99 ILE A C 1
ATOM 784 O O . ILE A 1 99 ? -10.550 10.021 22.620 1.00 88.19 99 ILE A O 1
ATOM 788 N N . GLY A 1 100 ? -12.593 9.374 21.945 1.00 86.38 100 GLY A N 1
ATOM 789 C CA . GLY A 1 100 ? -13.284 10.552 22.473 1.00 86.38 100 GLY A CA 1
ATOM 790 C C . GLY A 1 100 ? -13.075 10.715 23.983 1.00 86.38 100 GLY A C 1
ATOM 791 O O . GLY A 1 100 ? -12.969 9.737 24.726 1.00 86.38 100 GLY A O 1
ATOM 792 N N . ASP A 1 101 ? -12.979 11.944 24.477 1.00 85.88 101 ASP A N 1
ATOM 793 C CA . ASP A 1 101 ? -12.829 12.178 25.916 1.00 85.88 101 ASP A CA 1
ATOM 794 C C . ASP A 1 101 ? -14.161 12.107 26.687 1.00 85.88 101 ASP A C 1
ATOM 796 O O . ASP A 1 101 ? -14.136 11.949 27.908 1.00 85.88 101 ASP A O 1
ATOM 800 N N . TYR A 1 102 ? -15.284 12.108 25.962 1.00 86.38 102 TYR A N 1
ATOM 801 C CA . TYR A 1 102 ? -16.667 12.131 26.449 1.00 86.38 102 TYR A CA 1
ATOM 802 C C . TYR A 1 102 ? -17.189 10.800 27.018 1.00 86.38 102 TYR A C 1
ATOM 804 O O . TYR A 1 102 ? -18.278 10.765 27.587 1.00 86.38 102 TYR A O 1
ATOM 812 N N . TRP A 1 103 ? -16.427 9.709 26.900 1.00 86.94 103 TRP A N 1
ATOM 813 C CA . TRP A 1 103 ? -16.789 8.404 27.464 1.00 86.94 103 TRP A CA 1
ATOM 814 C C . TRP A 1 103 ? -16.661 8.370 28.991 1.00 86.94 103 TRP A C 1
ATOM 816 O O . TRP A 1 103 ? -15.643 8.807 29.547 1.00 86.94 103 TRP A O 1
ATOM 826 N N . SER A 1 104 ? -17.637 7.752 29.661 1.00 90.19 104 SER A N 1
ATOM 827 C CA . SER A 1 104 ? -17.547 7.409 31.085 1.00 90.19 104 SER A CA 1
ATOM 828 C C . SER A 1 104 ? -16.419 6.407 31.354 1.00 90.19 104 SER A C 1
ATOM 830 O O . SER A 1 104 ? -16.006 5.657 30.472 1.00 90.19 104 SER A O 1
ATOM 832 N N . GLU A 1 105 ? -15.927 6.338 32.594 1.00 89.50 105 GLU A N 1
ATOM 833 C CA . GLU A 1 105 ? -14.842 5.411 32.965 1.00 89.50 105 GLU A CA 1
ATOM 834 C C . GLU A 1 105 ? -15.171 3.943 32.639 1.00 89.50 105 GLU A C 1
ATOM 836 O O . GLU A 1 105 ? -14.307 3.200 32.177 1.00 89.50 105 GLU A O 1
ATOM 841 N N . ASN A 1 106 ? -16.431 3.537 32.821 1.00 91.81 106 ASN A N 1
ATOM 842 C CA . ASN A 1 106 ? -16.886 2.185 32.505 1.00 91.81 106 ASN A CA 1
ATOM 843 C C . ASN A 1 106 ? -16.919 1.916 30.990 1.00 91.81 106 ASN A C 1
ATOM 845 O O . ASN A 1 106 ? -16.577 0.821 30.555 1.00 91.81 106 ASN A O 1
ATOM 849 N N . GLU A 1 107 ? -17.316 2.895 30.174 1.00 89.62 107 GLU A N 1
ATOM 850 C CA . GLU A 1 107 ? -17.286 2.769 28.709 1.00 89.62 107 GLU A CA 1
ATOM 851 C C . GLU A 1 107 ? -15.852 2.721 28.189 1.00 89.62 107 GLU A C 1
ATOM 853 O O . GLU A 1 107 ? -15.535 1.863 27.373 1.00 89.62 107 GLU A O 1
ATOM 858 N N . VAL A 1 108 ? -14.963 3.567 28.722 1.00 89.56 108 VAL A N 1
ATOM 859 C CA . VAL A 1 108 ? -13.529 3.519 28.400 1.00 89.56 108 VAL A CA 1
ATOM 860 C C . VAL A 1 108 ? -12.958 2.137 28.701 1.00 89.56 108 VAL A C 1
ATOM 862 O O . VAL A 1 108 ? -12.246 1.588 27.866 1.00 89.56 108 VAL A O 1
ATOM 865 N N . PHE A 1 109 ? -13.288 1.557 29.860 1.00 89.62 109 PHE A N 1
ATOM 866 C CA . PHE A 1 109 ? -12.836 0.213 30.215 1.00 89.62 109 PHE A CA 1
ATOM 867 C C . PHE A 1 109 ? -13.297 -0.830 29.191 1.00 89.62 109 PHE A C 1
ATOM 869 O O . PHE A 1 109 ? -12.479 -1.604 28.707 1.00 89.62 109 PHE A O 1
ATOM 876 N N . LYS A 1 110 ? -14.578 -0.809 28.804 1.00 90.62 110 LYS A N 1
ATOM 877 C CA . LYS A 1 110 ? -15.126 -1.730 27.796 1.00 90.62 110 LYS A CA 1
ATOM 878 C C . LYS A 1 110 ? -14.487 -1.552 26.417 1.00 90.62 110 LYS A C 1
ATOM 880 O O . LYS A 1 110 ? -14.239 -2.539 25.736 1.00 90.62 110 LYS A O 1
ATOM 885 N N . ILE A 1 111 ? -14.220 -0.310 26.007 1.00 89.50 111 ILE A N 1
ATOM 886 C CA . ILE A 1 111 ? -13.544 -0.013 24.736 1.00 89.50 111 ILE A CA 1
ATOM 887 C C . ILE A 1 111 ? -12.117 -0.568 24.758 1.00 89.50 111 ILE A C 1
ATOM 889 O O . ILE A 1 111 ? -11.700 -1.206 23.798 1.00 89.50 111 ILE A O 1
ATOM 893 N N . ILE A 1 112 ? -11.371 -0.357 25.846 1.00 89.62 112 ILE A N 1
ATOM 894 C CA . ILE A 1 112 ? -10.005 -0.881 25.978 1.00 89.62 112 ILE A CA 1
ATOM 895 C C . ILE A 1 112 ? -10.006 -2.413 25.971 1.00 89.62 112 ILE A C 1
ATOM 897 O O . ILE A 1 112 ? -9.204 -2.994 25.249 1.00 89.62 112 ILE A O 1
ATOM 901 N N . ASP A 1 113 ? -10.912 -3.052 26.717 1.00 90.44 113 ASP A N 1
ATOM 902 C CA . ASP A 1 113 ? -11.044 -4.516 26.773 1.00 90.44 113 ASP A CA 1
ATOM 903 C C . ASP A 1 113 ? -11.321 -5.105 25.379 1.00 90.44 113 ASP A C 1
ATOM 905 O O . ASP A 1 113 ? -10.653 -6.044 24.953 1.00 90.44 113 ASP A O 1
ATOM 909 N N . LEU A 1 114 ? -12.211 -4.470 24.605 1.00 90.00 114 LEU A N 1
ATOM 910 C CA . LEU A 1 114 ? -12.488 -4.848 23.218 1.00 90.00 114 LEU A CA 1
ATOM 911 C C . LEU A 1 114 ? -11.255 -4.698 22.313 1.00 90.00 114 LEU A C 1
ATOM 913 O O . LEU A 1 114 ? -10.935 -5.589 21.532 1.00 90.00 114 LEU A O 1
ATOM 917 N N . LEU A 1 115 ? -10.553 -3.567 22.392 1.00 88.44 115 LEU A N 1
ATOM 918 C CA . LEU A 1 115 ? -9.369 -3.324 21.562 1.00 88.44 115 LEU A CA 1
ATOM 919 C C . LEU A 1 115 ? -8.212 -4.266 21.921 1.00 88.44 115 LEU A C 1
ATOM 921 O O . LEU A 1 115 ? -7.437 -4.638 21.043 1.00 88.44 115 LEU A O 1
ATOM 925 N N . GLN A 1 116 ? -8.121 -4.674 23.188 1.00 88.25 116 GLN A N 1
ATOM 926 C CA . GLN A 1 116 ? -7.186 -5.692 23.664 1.00 88.25 116 GLN A CA 1
ATOM 927 C C . GLN A 1 116 ? -7.575 -7.101 23.201 1.00 88.25 116 GLN A C 1
ATOM 929 O O . GLN A 1 116 ? -6.693 -7.882 22.847 1.00 88.25 116 GLN A O 1
ATOM 934 N N . GLU A 1 117 ? -8.870 -7.432 23.145 1.00 89.31 117 GLU A N 1
ATOM 935 C CA . GLU A 1 117 ? -9.345 -8.711 22.594 1.00 89.31 117 GLU A CA 1
ATOM 936 C C . GLU A 1 117 ? -8.898 -8.897 21.135 1.00 89.31 117 GLU A C 1
ATOM 938 O O . GLU A 1 117 ? -8.509 -9.998 20.743 1.00 89.31 117 GLU A O 1
ATOM 943 N N . PHE A 1 118 ? -8.903 -7.815 20.352 1.00 87.44 118 PHE A N 1
ATOM 944 C CA . PHE A 1 118 ? -8.531 -7.798 18.935 1.00 87.44 118 PHE A CA 1
ATOM 945 C C . PHE A 1 118 ? -7.148 -7.179 18.670 1.00 87.44 118 PHE A C 1
ATOM 947 O O . PHE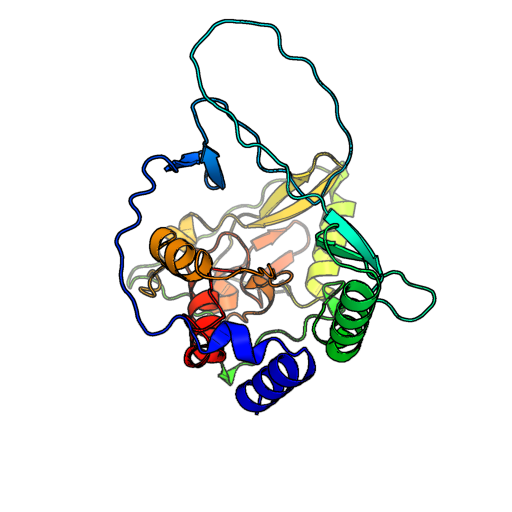 A 1 118 ? -6.898 -6.649 17.585 1.00 87.44 118 PHE A O 1
ATOM 954 N N . GLU A 1 119 ? -6.229 -7.249 19.641 1.00 83.31 119 GLU A N 1
ATOM 955 C CA . GLU A 1 119 ? -4.876 -6.679 19.528 1.00 83.31 119 GLU A CA 1
ATOM 956 C C . GLU A 1 119 ? -4.124 -7.193 18.280 1.00 83.31 119 GLU A C 1
ATOM 958 O O . GLU A 1 119 ? -3.328 -6.467 17.684 1.00 83.31 119 GLU A O 1
ATOM 963 N N . ASP A 1 120 ? -4.402 -8.427 17.845 1.00 82.38 120 ASP A N 1
ATOM 964 C CA . ASP A 1 120 ? -3.762 -9.078 16.698 1.00 82.38 120 ASP A CA 1
ATOM 965 C C . ASP A 1 120 ? -4.189 -8.529 15.324 1.00 82.38 120 ASP A C 1
ATOM 967 O O . ASP A 1 120 ? -3.565 -8.870 14.310 1.00 82.38 120 ASP A O 1
ATOM 971 N N . LEU A 1 121 ? -5.229 -7.687 15.281 1.00 83.44 121 LEU A N 1
ATOM 972 C CA . LEU A 1 121 ? -5.670 -6.980 14.075 1.00 83.44 121 LEU A CA 1
ATOM 973 C C . LEU A 1 121 ? -4.887 -5.682 13.827 1.00 83.44 121 LEU A C 1
ATOM 975 O O . LEU A 1 121 ? -4.858 -5.200 12.694 1.00 83.44 121 LEU A O 1
ATOM 979 N N . PHE A 1 122 ? -4.238 -5.127 14.853 1.00 83.44 122 PHE A N 1
ATOM 980 C CA . PHE A 1 122 ? -3.513 -3.862 14.761 1.00 83.44 122 PHE A CA 1
ATOM 981 C C . PHE A 1 122 ? -2.029 -4.097 14.484 1.00 83.44 122 PHE A C 1
ATOM 983 O O . PHE A 1 122 ? -1.334 -4.761 15.252 1.00 83.44 122 PHE A O 1
ATOM 990 N N . SER A 1 123 ? -1.522 -3.506 13.400 1.00 79.62 123 SER A N 1
ATOM 991 C CA . SER A 1 123 ? -0.101 -3.574 13.059 1.00 79.62 123 SER A CA 1
ATOM 992 C C . SER A 1 123 ? 0.671 -2.350 13.548 1.00 79.62 123 SER A C 1
ATOM 994 O O . SER A 1 123 ? 0.269 -1.218 13.283 1.00 79.62 123 SER A O 1
ATOM 996 N N . HIS A 1 124 ? 1.833 -2.579 14.152 1.00 76.25 124 HIS A N 1
ATOM 997 C CA . HIS A 1 124 ? 2.726 -1.545 14.693 1.00 76.25 124 HIS A CA 1
ATOM 998 C C . HIS A 1 124 ? 3.994 -1.369 13.848 1.00 76.25 124 HIS A C 1
ATOM 1000 O O . HIS A 1 124 ? 4.809 -0.476 14.084 1.00 76.25 124 HIS A O 1
ATOM 1006 N N . GLY A 1 125 ? 4.165 -2.209 12.824 1.00 75.50 125 GLY A N 1
ATOM 1007 C CA . GLY A 1 125 ? 5.249 -2.084 11.865 1.00 75.50 125 GLY A CA 1
ATOM 1008 C C . GLY A 1 125 ? 5.125 -3.034 10.679 1.00 75.50 125 GLY A C 1
ATOM 1009 O O . GLY A 1 125 ? 4.341 -3.979 10.670 1.00 75.50 125 GLY A O 1
ATOM 1010 N N . TYR A 1 126 ? 5.968 -2.808 9.670 1.00 71.44 126 TYR A N 1
ATOM 1011 C CA . TYR A 1 126 ? 5.959 -3.563 8.411 1.00 71.44 126 TYR A CA 1
ATOM 1012 C C . TYR A 1 126 ? 6.154 -5.077 8.567 1.00 71.44 126 TYR A C 1
ATOM 1014 O O . TYR A 1 126 ? 5.714 -5.837 7.712 1.00 71.44 126 TYR A O 1
ATOM 1022 N N . HIS A 1 127 ? 6.817 -5.530 9.632 1.00 73.12 127 HIS A N 1
ATOM 1023 C CA . HIS A 1 127 ? 7.078 -6.951 9.868 1.00 73.12 127 HIS A CA 1
ATOM 1024 C C . HIS A 1 127 ? 5.828 -7.734 10.309 1.00 73.12 127 HIS A C 1
ATOM 1026 O O . HIS A 1 127 ? 5.808 -8.956 10.183 1.00 73.12 127 HIS A O 1
ATOM 1032 N N . GLU A 1 128 ? 4.790 -7.042 10.787 1.00 76.19 128 GLU A N 1
ATOM 1033 C CA . GLU A 1 128 ? 3.510 -7.636 11.197 1.00 76.19 128 GLU A CA 1
ATOM 1034 C C . GLU A 1 128 ? 2.514 -7.740 10.028 1.00 76.19 128 GLU A C 1
ATOM 1036 O O . GLU A 1 128 ? 1.493 -8.423 10.129 1.00 76.19 128 GLU A O 1
ATOM 1041 N N . LEU A 1 129 ? 2.817 -7.106 8.887 1.00 76.00 129 LEU A N 1
ATOM 1042 C CA . LEU A 1 129 ? 1.958 -7.130 7.708 1.00 76.00 129 LEU A CA 1
ATOM 1043 C C . LEU A 1 129 ? 1.937 -8.522 7.066 1.00 76.00 129 LEU A C 1
ATOM 1045 O O . LEU A 1 129 ? 2.892 -8.965 6.427 1.00 76.00 129 LEU A O 1
ATOM 1049 N N . LYS A 1 130 ? 0.792 -9.201 7.183 1.00 76.94 130 LYS A N 1
ATOM 1050 C CA . LYS A 1 130 ? 0.533 -10.504 6.540 1.00 76.94 130 LYS A CA 1
ATOM 1051 C C . LYS A 1 130 ? 0.246 -10.361 5.037 1.00 76.94 130 LYS A C 1
ATOM 1053 O O . LYS A 1 130 ? 0.505 -11.286 4.260 1.00 76.94 130 LYS A O 1
ATOM 1058 N N . GLY A 1 131 ? -0.238 -9.185 4.632 1.00 82.06 131 GLY A N 1
ATOM 1059 C CA . GLY A 1 131 ? -0.693 -8.889 3.278 1.00 82.06 131 GLY A CA 1
ATOM 1060 C C . GLY A 1 131 ? -2.048 -9.525 2.953 1.00 82.06 131 GLY A C 1
ATOM 1061 O O . GLY A 1 131 ? -2.552 -10.386 3.675 1.00 82.06 131 GLY A O 1
ATOM 1062 N N . VAL A 1 132 ? -2.628 -9.118 1.827 1.00 84.19 132 VAL A N 1
ATOM 1063 C CA . VAL A 1 132 ? -3.872 -9.691 1.307 1.00 84.19 132 VAL A CA 1
ATOM 1064 C C . VAL A 1 132 ? -3.598 -11.087 0.740 1.00 84.19 132 VAL A C 1
ATOM 1066 O O . VAL A 1 132 ? -2.606 -11.318 0.040 1.00 84.19 132 VAL A O 1
ATOM 1069 N N . HIS A 1 133 ? -4.488 -12.040 1.027 1.00 83.12 133 HIS A N 1
ATOM 1070 C CA . HIS A 1 133 ? -4.390 -13.387 0.473 1.00 83.12 133 HIS A CA 1
ATOM 1071 C C . HIS A 1 133 ? -4.609 -13.379 -1.050 1.00 83.12 133 HIS A C 1
ATOM 1073 O O . HIS A 1 133 ? -5.560 -12.774 -1.539 1.00 83.12 133 HIS A O 1
ATOM 1079 N N . HIS A 1 134 ? -3.787 -14.120 -1.802 1.00 80.75 134 HIS A N 1
ATOM 1080 C CA . HIS A 1 134 ? -3.804 -14.149 -3.276 1.00 80.75 134 HIS A CA 1
ATOM 1081 C C . HIS A 1 134 ? -5.179 -14.438 -3.902 1.00 80.75 134 HIS A C 1
ATOM 1083 O O . HIS A 1 134 ? -5.462 -13.994 -5.010 1.00 80.75 134 HIS A O 1
ATOM 1089 N N . SER A 1 135 ? -6.040 -15.191 -3.208 1.00 82.50 135 SER A N 1
ATOM 1090 C CA . SER A 1 135 ? -7.388 -15.511 -3.696 1.00 82.50 135 SER A CA 1
ATOM 1091 C C . SER A 1 135 ? -8.352 -14.324 -3.681 1.00 82.50 135 SER A C 1
ATOM 1093 O O . SER A 1 135 ? -9.378 -14.388 -4.351 1.00 82.50 135 SER A O 1
ATOM 1095 N N . LEU A 1 136 ? -8.067 -13.286 -2.889 1.00 84.88 136 LEU A N 1
ATOM 1096 C CA . LEU A 1 136 ? -8.890 -12.079 -2.802 1.00 84.88 136 LEU A CA 1
ATOM 1097 C C . LEU A 1 136 ? -8.540 -11.090 -3.914 1.00 84.88 136 LEU A C 1
ATOM 1099 O O . LEU A 1 136 ? -9.414 -10.388 -4.405 1.00 84.88 136 LEU A O 1
ATOM 1103 N N . GLY A 1 137 ? -7.282 -11.067 -4.355 1.00 85.69 137 GLY A N 1
ATOM 1104 C CA . GLY A 1 137 ? -6.875 -10.267 -5.499 1.00 85.69 137 GLY A CA 1
ATOM 1105 C C . GLY A 1 137 ? -5.383 -9.977 -5.541 1.00 85.69 137 GLY A C 1
ATOM 1106 O O . GLY A 1 137 ? -4.684 -9.999 -4.530 1.00 85.69 137 GLY A O 1
ATOM 1107 N N . GLU A 1 138 ? -4.915 -9.666 -6.744 1.00 92.12 138 GLU A N 1
ATOM 1108 C CA . GLU A 1 138 ? -3.573 -9.160 -7.016 1.00 92.12 138 GLU A CA 1
ATOM 1109 C C . GLU A 1 138 ? -3.670 -7.992 -7.996 1.00 92.12 138 GLU A C 1
ATOM 1111 O O . GLU A 1 138 ? -4.543 -7.951 -8.873 1.00 92.12 138 GLU A O 1
ATOM 1116 N N . MET A 1 139 ? -2.739 -7.052 -7.885 1.00 93.31 139 MET A N 1
ATOM 1117 C CA . MET A 1 139 ? -2.611 -5.957 -8.826 1.00 93.31 139 MET A CA 1
ATOM 1118 C C . MET A 1 139 ? -2.069 -6.468 -10.160 1.00 93.31 139 MET A C 1
ATOM 1120 O O . MET A 1 139 ? -0.953 -6.986 -10.246 1.00 93.31 139 MET A O 1
ATOM 1124 N N . LYS A 1 140 ? -2.856 -6.236 -11.213 1.00 93.81 140 LYS A N 1
ATOM 1125 C CA . LYS A 1 140 ? -2.439 -6.403 -12.606 1.00 93.81 140 LYS A CA 1
ATOM 1126 C C . LYS A 1 140 ? -2.206 -5.048 -13.263 1.00 93.81 140 LYS A C 1
ATOM 1128 O O . LYS A 1 140 ? -3.083 -4.181 -13.236 1.00 93.81 140 LYS A O 1
ATOM 1133 N N . ILE A 1 141 ? -1.057 -4.875 -13.904 1.00 94.62 141 ILE A N 1
ATOM 1134 C CA . ILE A 1 141 ? -0.670 -3.647 -14.608 1.00 94.62 141 ILE A CA 1
ATOM 1135 C C . ILE A 1 141 ? -0.941 -3.843 -16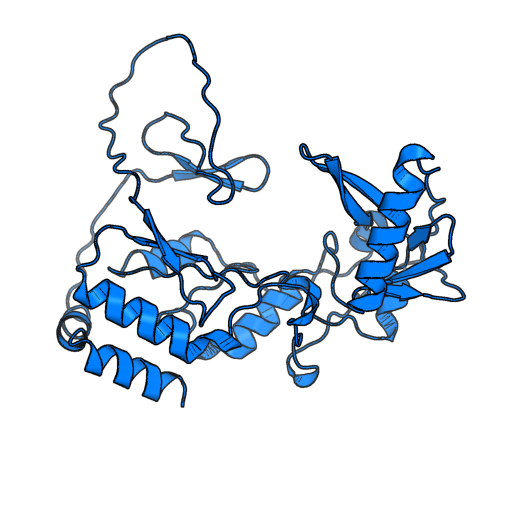.102 1.00 94.62 141 ILE A C 1
ATOM 1137 O O . ILE A 1 141 ? -0.048 -4.059 -16.920 1.00 94.62 141 ILE A O 1
ATOM 1141 N N . LYS A 1 142 ? -2.226 -3.771 -16.466 1.00 94.56 142 LYS A N 1
ATOM 1142 C CA . LYS A 1 142 ? -2.661 -3.869 -17.864 1.00 94.56 142 LYS A CA 1
ATOM 1143 C C . LYS A 1 142 ? -2.208 -2.641 -18.648 1.00 94.56 142 LYS A C 1
ATOM 1145 O O . LYS A 1 142 ? -2.519 -1.510 -18.272 1.00 94.56 142 LYS A O 1
ATOM 1150 N N . LEU A 1 143 ? -1.526 -2.870 -19.762 1.00 95.75 143 LEU A N 1
ATOM 1151 C CA . LEU A 1 143 ? -1.044 -1.826 -20.661 1.00 95.75 143 LEU A CA 1
ATOM 1152 C C . LEU A 1 143 ? -1.919 -1.738 -21.920 1.00 95.75 143 LEU A C 1
ATOM 1154 O O . LEU A 1 143 ? -2.607 -2.692 -22.273 1.00 95.75 143 LEU A O 1
ATOM 1158 N N . LYS A 1 144 ? -1.902 -0.585 -22.592 1.00 95.31 144 LYS A N 1
ATOM 1159 C CA . LYS A 1 144 ? -2.496 -0.409 -23.930 1.00 95.31 144 LYS A CA 1
ATOM 1160 C C . LYS A 1 144 ? -1.714 -1.223 -24.975 1.00 95.31 144 LYS A C 1
ATOM 1162 O O . LYS A 1 144 ? -0.510 -1.394 -24.822 1.00 95.31 144 LYS A O 1
ATOM 1167 N N . ASP A 1 145 ? -2.364 -1.625 -26.070 1.00 90.31 145 ASP A N 1
ATOM 1168 C CA . ASP A 1 145 ? -1.808 -2.558 -27.076 1.00 90.31 145 ASP A CA 1
ATOM 1169 C C . ASP A 1 145 ? -0.452 -2.146 -27.690 1.00 90.31 145 ASP A C 1
ATOM 1171 O O . ASP A 1 145 ? 0.329 -3.003 -28.084 1.00 90.31 145 ASP A O 1
ATOM 1175 N N . ASN A 1 146 ? -0.142 -0.845 -27.738 1.00 90.31 146 ASN A N 1
ATOM 1176 C CA . ASN A 1 146 ? 1.116 -0.308 -28.282 1.00 90.31 146 ASN A CA 1
ATOM 1177 C C . ASN A 1 146 ? 2.051 0.249 -27.195 1.00 90.31 146 ASN A C 1
ATOM 1179 O O . ASN A 1 146 ? 2.855 1.145 -27.455 1.00 90.31 146 ASN A O 1
ATOM 1183 N N . ALA A 1 147 ? 1.893 -0.192 -25.948 1.00 92.81 147 ALA A N 1
ATOM 1184 C CA . ALA A 1 147 ? 2.779 0.221 -24.874 1.00 92.81 147 ALA A CA 1
ATOM 1185 C C . ALA A 1 147 ? 4.166 -0.397 -25.068 1.00 92.81 147 ALA A C 1
ATOM 1187 O O . ALA A 1 147 ? 4.305 -1.598 -25.298 1.00 92.81 147 ALA A O 1
ATOM 1188 N N . HIS A 1 148 ? 5.194 0.432 -24.926 1.00 91.81 148 HIS A N 1
ATOM 1189 C CA . HIS A 1 148 ? 6.581 -0.003 -24.966 1.00 91.81 148 HIS A CA 1
ATOM 1190 C C . HIS A 1 148 ? 7.264 0.304 -23.633 1.00 91.81 148 HIS A C 1
ATOM 1192 O O . HIS A 1 148 ? 6.889 1.285 -22.981 1.00 91.81 148 HIS A O 1
ATOM 1198 N N . PRO A 1 149 ? 8.260 -0.506 -23.236 1.00 92.69 149 PRO A N 1
ATOM 1199 C CA . PRO A 1 149 ? 9.019 -0.257 -22.026 1.00 92.69 149 PRO A CA 1
ATOM 1200 C C . PRO A 1 149 ? 9.711 1.105 -22.033 1.00 92.69 149 PRO A C 1
ATOM 1202 O O . PRO A 1 149 ? 10.224 1.573 -23.052 1.00 92.69 149 PRO A O 1
ATOM 1205 N N . VAL A 1 150 ? 9.726 1.738 -20.866 1.00 88.62 150 VAL A N 1
ATOM 1206 C CA . VAL A 1 150 ? 10.398 3.016 -20.624 1.00 88.62 150 VAL A CA 1
ATOM 1207 C C . VAL A 1 150 ? 11.708 2.737 -19.912 1.00 88.62 150 VAL A C 1
ATOM 1209 O O . VAL A 1 150 ? 11.687 2.084 -18.879 1.00 88.62 150 VAL A O 1
ATOM 1212 N N . ARG A 1 151 ? 12.829 3.290 -20.394 1.00 93.25 151 ARG A N 1
ATOM 1213 C CA . ARG A 1 151 ? 14.113 3.252 -19.674 1.00 93.25 151 ARG A CA 1
ATOM 1214 C C . ARG A 1 151 ? 14.593 4.646 -19.291 1.00 93.25 151 ARG A C 1
ATOM 1216 O O . ARG A 1 151 ? 15.097 5.394 -20.131 1.00 93.25 151 ARG A O 1
ATOM 1223 N N . LYS A 1 152 ? 14.464 5.000 -18.010 1.00 91.44 152 LYS A N 1
ATOM 1224 C CA . LYS A 1 152 ? 14.996 6.246 -17.445 1.00 91.44 152 LYS A CA 1
ATOM 1225 C C . LYS A 1 152 ? 16.406 6.060 -16.902 1.00 91.44 152 LYS A C 1
ATOM 1227 O O . LYS A 1 152 ? 16.734 5.053 -16.289 1.00 91.44 152 LYS A O 1
ATOM 1232 N N . ARG A 1 153 ? 17.244 7.081 -17.092 1.00 88.75 153 ARG A N 1
ATOM 1233 C CA . ARG A 1 153 ? 18.551 7.154 -16.435 1.00 88.75 153 ARG A CA 1
ATOM 1234 C C . ARG A 1 153 ? 18.347 7.560 -14.968 1.00 88.75 153 ARG A C 1
ATOM 1236 O O . ARG A 1 153 ? 17.666 8.563 -14.750 1.00 88.75 153 ARG A O 1
ATOM 1243 N N . PRO A 1 154 ? 18.936 6.851 -13.990 1.00 88.00 154 PRO A N 1
ATOM 1244 C CA . PRO A 1 154 ? 18.838 7.237 -12.588 1.00 88.00 154 PRO A CA 1
ATOM 1245 C C . PRO A 1 154 ? 19.503 8.595 -12.344 1.00 88.00 154 PRO A C 1
ATOM 1247 O O . PRO A 1 154 ? 20.487 8.955 -13.001 1.00 88.00 154 PRO A O 1
ATOM 1250 N N . TYR A 1 155 ? 18.967 9.350 -11.385 1.00 87.81 155 TYR A N 1
ATOM 1251 C CA . TYR A 1 155 ? 19.634 10.548 -10.892 1.00 87.81 155 TYR A CA 1
ATOM 1252 C C . TYR A 1 155 ? 20.844 10.174 -10.044 1.00 87.81 155 TYR A C 1
ATOM 1254 O O . TYR A 1 155 ? 20.822 9.184 -9.317 1.00 87.81 155 TYR A O 1
ATOM 1262 N N . GLN A 1 156 ? 21.883 11.004 -10.115 1.00 89.25 156 GLN A N 1
ATOM 1263 C CA . GLN A 1 156 ? 23.008 10.893 -9.200 1.00 89.25 156 GLN A CA 1
ATOM 1264 C C . GLN A 1 156 ? 22.531 11.218 -7.784 1.00 89.25 156 GLN A C 1
ATOM 1266 O O . GLN A 1 156 ? 21.947 12.282 -7.550 1.00 89.25 156 GLN A O 1
ATOM 1271 N N . ILE A 1 157 ? 22.780 10.306 -6.849 1.00 91.31 157 ILE A N 1
ATOM 1272 C CA . ILE A 1 157 ? 22.367 10.489 -5.462 1.00 91.31 157 ILE A CA 1
ATOM 1273 C C . ILE A 1 157 ? 23.398 11.382 -4.768 1.00 91.31 157 ILE A C 1
ATOM 1275 O O . ILE A 1 157 ? 24.604 11.261 -4.987 1.00 91.31 157 ILE A O 1
ATOM 1279 N N . ASN A 1 158 ? 22.933 12.306 -3.923 1.00 90.56 158 ASN A N 1
ATOM 1280 C CA . ASN A 1 158 ? 23.834 13.080 -3.074 1.00 90.56 158 ASN A CA 1
ATOM 1281 C C . ASN A 1 158 ? 24.609 12.110 -2.156 1.00 90.56 158 ASN A C 1
ATOM 1283 O O . ASN A 1 158 ? 23.952 11.382 -1.409 1.00 90.56 158 ASN A O 1
ATOM 1287 N N . PRO A 1 159 ? 25.957 12.124 -2.140 1.00 93.06 159 PRO A N 1
ATOM 1288 C CA . PRO A 1 159 ? 26.753 11.210 -1.316 1.00 93.06 159 PRO A CA 1
ATOM 1289 C C . PRO A 1 159 ? 26.373 11.207 0.171 1.00 93.06 159 PRO A C 1
ATOM 1291 O O . PRO A 1 159 ? 26.432 10.172 0.827 1.00 93.06 159 PRO A O 1
ATOM 1294 N N . ASN A 1 160 ? 25.893 12.338 0.701 1.00 92.50 160 ASN A N 1
ATOM 1295 C CA . ASN A 1 160 ? 25.441 12.441 2.094 1.00 92.50 160 ASN A CA 1
ATOM 1296 C C . ASN A 1 160 ? 24.182 11.607 2.394 1.00 92.50 160 ASN A C 1
ATOM 1298 O O . ASN A 1 160 ? 23.868 11.362 3.557 1.00 92.50 160 ASN A O 1
ATOM 1302 N N . LEU A 1 161 ? 23.435 11.206 1.363 1.00 92.25 161 LEU A N 1
ATOM 1303 C CA . LEU A 1 161 ? 22.232 10.384 1.478 1.00 92.25 161 LEU A CA 1
ATOM 1304 C C . LEU A 1 161 ? 22.498 8.908 1.181 1.00 92.25 161 LEU A C 1
ATOM 1306 O O . LEU A 1 161 ? 21.605 8.105 1.420 1.00 92.25 161 LEU A O 1
ATOM 1310 N N . HIS A 1 162 ? 23.685 8.536 0.689 1.00 93.75 162 HIS A N 1
ATOM 1311 C CA . HIS A 1 162 ? 23.984 7.163 0.263 1.00 93.75 162 HIS A CA 1
ATOM 1312 C C . HIS A 1 162 ? 23.675 6.129 1.341 1.00 93.75 162 HIS A C 1
ATOM 1314 O O . HIS A 1 162 ? 22.928 5.193 1.078 1.00 93.75 162 HIS A O 1
ATOM 1320 N N . VAL A 1 163 ? 24.177 6.347 2.559 1.00 93.69 163 VAL A N 1
ATOM 1321 C CA . VAL A 1 163 ? 23.947 5.438 3.693 1.00 93.69 163 VAL A CA 1
ATOM 1322 C C . VAL A 1 163 ? 22.453 5.315 3.994 1.00 93.69 163 VAL A C 1
ATOM 1324 O O . VAL A 1 163 ? 21.936 4.208 4.056 1.00 93.69 163 VAL A O 1
ATOM 1327 N N . LYS A 1 164 ? 21.733 6.442 4.077 1.00 93.38 164 LYS A N 1
ATOM 1328 C CA . LYS A 1 164 ? 20.290 6.442 4.360 1.00 93.38 164 LYS A CA 1
ATOM 1329 C C . LYS A 1 164 ? 19.481 5.728 3.274 1.00 93.38 164 LYS A C 1
ATOM 1331 O O . LYS A 1 164 ? 18.538 5.013 3.587 1.00 93.38 164 LYS A O 1
ATOM 1336 N N . VAL A 1 165 ? 19.820 5.942 2.000 1.00 93.62 165 VAL A N 1
ATOM 1337 C CA . VAL A 1 165 ? 19.130 5.302 0.868 1.00 93.62 165 VAL A CA 1
ATOM 1338 C C . VAL A 1 165 ? 19.378 3.800 0.875 1.00 93.62 165 VAL A C 1
ATOM 1340 O O . VAL A 1 165 ? 18.435 3.044 0.680 1.00 93.62 165 VAL A O 1
ATOM 1343 N N . MET A 1 166 ? 20.614 3.372 1.131 1.00 94.38 166 MET A N 1
ATOM 1344 C CA . MET A 1 166 ? 20.954 1.955 1.236 1.00 94.38 166 MET A CA 1
ATOM 1345 C C . MET A 1 166 ? 20.200 1.285 2.390 1.00 94.38 166 MET A C 1
ATOM 1347 O O . MET A 1 166 ? 19.552 0.270 2.170 1.00 94.38 166 MET A O 1
ATOM 1351 N N . GLU A 1 167 ? 20.181 1.903 3.575 1.00 94.06 167 GLU A N 1
ATOM 1352 C CA . GLU A 1 167 ? 19.414 1.406 4.726 1.00 94.06 167 GLU A CA 1
ATOM 1353 C C . GLU A 1 167 ? 17.914 1.280 4.424 1.00 94.06 167 GLU A C 1
ATOM 1355 O O . GLU A 1 167 ? 17.270 0.328 4.861 1.00 94.06 167 GLU A O 1
ATOM 1360 N N . GLU A 1 168 ? 17.338 2.231 3.685 1.00 91.81 168 GLU A N 1
ATOM 1361 C CA . GLU A 1 168 ? 15.926 2.176 3.305 1.00 91.81 168 GLU A CA 1
ATOM 1362 C C . GLU A 1 168 ? 15.650 1.077 2.268 1.00 91.81 168 GLU A C 1
ATOM 1364 O O . GLU A 1 168 ? 14.677 0.339 2.405 1.00 91.81 168 GLU A O 1
ATOM 1369 N N . ILE A 1 169 ? 16.529 0.903 1.276 1.00 93.75 169 ILE A N 1
ATOM 1370 C CA . ILE A 1 169 ? 16.448 -0.211 0.317 1.00 93.75 169 ILE A CA 1
ATOM 1371 C C . ILE A 1 169 ? 16.528 -1.553 1.053 1.00 93.75 169 ILE A C 1
ATOM 1373 O O . ILE A 1 169 ? 15.691 -2.423 0.815 1.00 93.75 169 ILE A O 1
ATOM 1377 N N . ASP A 1 170 ? 17.475 -1.711 1.978 1.00 93.94 170 ASP A N 1
ATOM 1378 C CA . ASP A 1 170 ? 17.652 -2.944 2.749 1.00 93.94 170 AS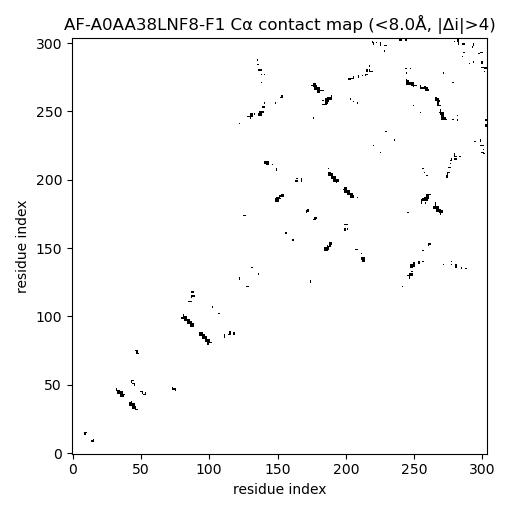P A CA 1
ATOM 1379 C C . ASP A 1 170 ? 16.411 -3.268 3.590 1.00 93.94 170 ASP A C 1
ATOM 1381 O O . ASP A 1 170 ? 15.968 -4.419 3.623 1.00 93.94 170 ASP A O 1
ATOM 1385 N N . LYS A 1 171 ? 15.786 -2.257 4.211 1.00 90.81 171 LYS A N 1
ATOM 1386 C CA . LYS A 1 171 ? 14.500 -2.419 4.912 1.00 90.81 171 LYS A CA 1
ATOM 1387 C C . LYS A 1 171 ? 13.398 -2.874 3.963 1.00 90.81 171 LYS A C 1
ATOM 1389 O O . LYS A 1 171 ? 12.681 -3.822 4.274 1.00 90.81 171 LYS A O 1
ATOM 1394 N N . MET A 1 172 ? 13.271 -2.236 2.800 1.00 91.31 172 MET A N 1
ATOM 1395 C CA . MET A 1 172 ? 12.255 -2.601 1.812 1.00 91.31 172 MET A CA 1
ATOM 1396 C C . MET A 1 172 ? 12.451 -4.034 1.290 1.00 91.31 172 MET A C 1
ATOM 1398 O O . MET A 1 172 ? 11.463 -4.743 1.099 1.00 91.31 172 MET A O 1
ATOM 1402 N N . ILE A 1 173 ? 13.697 -4.489 1.109 1.00 93.31 173 ILE A N 1
ATOM 1403 C CA . ILE A 1 173 ? 14.020 -5.878 0.743 1.00 93.31 173 ILE A CA 1
ATOM 1404 C C . ILE A 1 173 ? 13.670 -6.835 1.887 1.00 93.31 173 ILE A C 1
ATOM 1406 O O . ILE A 1 173 ? 13.009 -7.850 1.662 1.00 93.31 173 ILE A O 1
ATOM 1410 N N . ALA A 1 174 ? 14.069 -6.517 3.122 1.00 91.38 174 ALA A N 1
ATOM 1411 C CA . ALA A 1 174 ? 13.791 -7.344 4.296 1.00 91.38 174 ALA A CA 1
ATOM 1412 C C . ALA A 1 174 ? 12.280 -7.520 4.531 1.00 91.38 174 ALA A C 1
ATOM 1414 O O . ALA A 1 174 ? 11.824 -8.616 4.860 1.00 91.38 174 ALA A O 1
ATOM 1415 N N . SER A 1 175 ? 11.495 -6.469 4.281 1.00 86.12 175 SER A N 1
ATOM 1416 C CA . SER A 1 175 ? 10.027 -6.486 4.321 1.00 86.12 175 SER A CA 1
ATOM 1417 C C . SER A 1 175 ? 9.376 -7.044 3.050 1.00 86.12 175 SER A C 1
ATOM 1419 O O . SER A 1 175 ? 8.152 -7.047 2.949 1.00 86.12 175 SER A O 1
ATOM 1421 N N . ARG A 1 176 ? 10.165 -7.523 2.078 1.00 91.19 176 ARG A N 1
ATOM 1422 C CA . ARG A 1 176 ? 9.711 -8.041 0.774 1.00 91.19 176 ARG A CA 1
ATOM 1423 C C . ARG A 1 176 ? 8.893 -7.044 -0.047 1.00 91.19 176 ARG A C 1
ATOM 1425 O O . ARG A 1 176 ? 8.214 -7.460 -0.975 1.00 91.19 176 ARG A O 1
ATOM 1432 N N . ILE A 1 177 ? 8.959 -5.748 0.246 1.00 91.44 177 ILE A N 1
ATOM 1433 C CA . ILE A 1 177 ? 8.274 -4.706 -0.531 1.00 91.44 177 ILE A CA 1
ATOM 1434 C C . ILE A 1 177 ? 8.875 -4.638 -1.938 1.00 91.44 177 ILE A C 1
ATOM 1436 O O . ILE A 1 177 ? 8.144 -4.517 -2.923 1.00 91.44 177 ILE A O 1
ATOM 1440 N N . ILE A 1 178 ? 10.201 -4.776 -2.023 1.00 95.56 178 ILE A N 1
ATOM 1441 C CA . ILE A 1 178 ? 10.949 -4.849 -3.278 1.00 95.56 178 ILE A CA 1
ATOM 1442 C C . ILE A 1 178 ? 11.803 -6.115 -3.349 1.00 95.56 178 ILE A C 1
ATOM 1444 O O . ILE A 1 178 ? 12.189 -6.680 -2.326 1.00 95.56 178 ILE A O 1
ATOM 1448 N N . GLU A 1 179 ? 12.131 -6.529 -4.568 1.00 96.75 179 GLU A N 1
ATOM 1449 C CA . GLU A 1 179 ? 13.081 -7.598 -4.864 1.00 96.75 179 GLU A CA 1
ATOM 1450 C C . GLU A 1 179 ? 14.118 -7.136 -5.894 1.00 96.75 179 GLU A C 1
ATOM 1452 O O . GLU A 1 179 ? 13.829 -6.306 -6.758 1.00 96.75 179 GLU A O 1
ATOM 1457 N N . ALA A 1 180 ? 15.346 -7.646 -5.779 1.00 97.19 180 ALA A N 1
ATOM 1458 C CA . ALA A 1 180 ? 16.396 -7.381 -6.754 1.00 97.19 180 ALA A CA 1
ATOM 1459 C C . ALA A 1 180 ? 16.105 -8.119 -8.068 1.00 97.19 180 ALA A C 1
ATOM 1461 O O . ALA A 1 180 ? 15.663 -9.268 -8.056 1.00 97.19 180 ALA A O 1
ATOM 1462 N N . MET A 1 181 ? 16.396 -7.467 -9.192 1.00 95.25 181 MET A N 1
ATOM 1463 C CA . MET A 1 181 ? 16.282 -8.039 -10.532 1.00 95.25 181 MET A CA 1
ATOM 1464 C C . MET A 1 181 ? 17.628 -7.988 -11.252 1.00 95.25 181 MET A C 1
ATOM 1466 O O . MET A 1 181 ? 18.389 -7.032 -11.098 1.00 95.25 181 MET A O 1
ATOM 1470 N N . GLU A 1 182 ? 17.912 -9.012 -12.055 1.00 93.62 182 GLU A N 1
ATOM 1471 C CA . GLU A 1 182 ? 19.130 -9.063 -12.874 1.00 93.62 182 GLU A CA 1
ATOM 1472 C C . GLU A 1 182 ? 19.035 -8.116 -14.074 1.00 93.62 182 GLU A C 1
ATOM 1474 O O . GLU A 1 182 ? 19.978 -7.390 -14.388 1.00 93.62 182 GLU A O 1
ATOM 1479 N N . GLU A 1 183 ? 17.869 -8.087 -14.716 1.00 92.88 183 GLU A N 1
ATOM 1480 C CA . GLU A 1 183 ? 17.594 -7.277 -15.893 1.00 92.88 183 GLU A CA 1
ATOM 1481 C C . GLU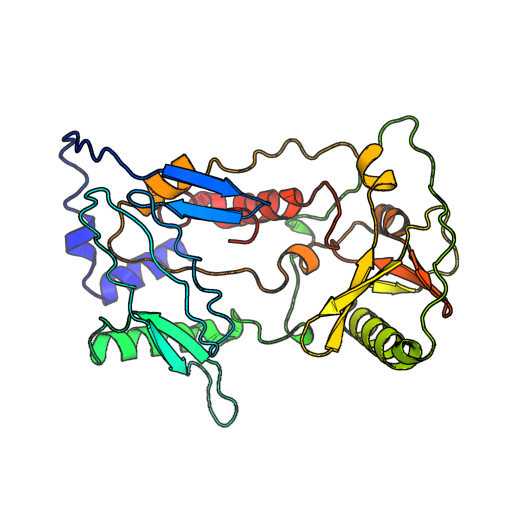 A 1 183 ? 16.128 -6.844 -15.935 1.00 92.88 183 GLU A C 1
ATOM 1483 O O . GLU A 1 183 ? 15.260 -7.445 -15.300 1.00 92.88 183 GLU A O 1
ATOM 1488 N N . SER A 1 184 ? 15.866 -5.758 -16.662 1.00 95.50 184 SER A N 1
ATOM 1489 C CA . SER A 1 184 ? 14.512 -5.283 -16.922 1.00 95.50 184 SER A CA 1
ATOM 1490 C C . SER A 1 184 ? 14.476 -4.364 -18.138 1.00 95.50 184 SER A C 1
ATOM 1492 O O . SER A 1 184 ? 15.364 -3.522 -18.341 1.00 95.50 184 SER A O 1
ATOM 1494 N N . ASP A 1 185 ? 13.438 -4.502 -18.955 1.00 94.81 185 ASP A N 1
ATOM 1495 C CA . ASP A 1 185 ? 13.170 -3.577 -20.055 1.00 94.81 185 ASP A CA 1
ATOM 1496 C C . ASP A 1 185 ? 12.482 -2.294 -19.596 1.00 94.81 185 ASP A C 1
ATOM 1498 O O . ASP A 1 185 ? 12.630 -1.250 -20.235 1.00 94.81 185 ASP A O 1
ATOM 1502 N N . TRP A 1 186 ? 11.807 -2.337 -18.453 1.00 96.31 186 TRP A N 1
ATOM 1503 C CA . TRP A 1 186 ? 11.287 -1.162 -17.771 1.00 96.31 186 TRP A CA 1
ATOM 1504 C C . TRP A 1 186 ? 12.350 -0.634 -16.813 1.00 96.31 186 TRP A C 1
ATOM 1506 O O . TRP A 1 186 ? 13.053 -1.401 -16.184 1.00 96.31 186 TRP A O 1
ATOM 1516 N N . ILE A 1 187 ? 12.519 0.676 -16.713 1.00 96.62 187 ILE A N 1
ATOM 1517 C CA . ILE A 1 187 ? 13.305 1.339 -15.674 1.00 96.62 187 ILE A CA 1
ATOM 1518 C C . ILE A 1 187 ? 12.618 2.674 -15.404 1.00 96.62 187 ILE A C 1
ATOM 1520 O O . ILE A 1 187 ? 12.750 3.636 -16.171 1.00 96.62 187 ILE A O 1
ATOM 1524 N N . ASN A 1 188 ? 11.880 2.730 -14.303 1.00 96.06 188 ASN A N 1
ATOM 1525 C CA . ASN A 1 188 ? 11.282 3.948 -13.784 1.00 96.06 188 ASN A CA 1
ATOM 1526 C C . ASN A 1 188 ? 12.300 4.720 -12.934 1.00 96.06 188 ASN A C 1
ATOM 1528 O O . ASN A 1 188 ? 13.330 4.201 -12.494 1.00 96.06 188 ASN A O 1
ATOM 1532 N N . LEU A 1 189 ? 12.020 6.001 -12.719 1.00 94.19 189 LEU A N 1
ATOM 1533 C CA . LEU A 1 189 ? 12.953 6.898 -12.057 1.00 94.19 189 LEU A CA 1
ATOM 1534 C C . LEU A 1 189 ? 12.734 6.894 -10.544 1.00 94.19 189 LEU A C 1
ATOM 1536 O O . LEU A 1 189 ? 11.667 7.279 -10.070 1.00 94.19 189 LEU A O 1
ATOM 1540 N N . MET A 1 190 ? 13.760 6.506 -9.787 1.00 94.12 190 MET A N 1
ATOM 1541 C CA . MET A 1 190 ? 13.757 6.656 -8.335 1.00 94.12 190 MET A CA 1
ATOM 1542 C C . MET A 1 190 ? 13.834 8.139 -7.947 1.00 94.12 190 MET A C 1
ATOM 1544 O O . MET A 1 190 ? 14.650 8.900 -8.470 1.00 94.12 190 MET A O 1
ATOM 1548 N N . VAL A 1 191 ? 13.009 8.529 -6.982 1.00 91.31 191 VAL A N 1
ATOM 1549 C CA . VAL A 1 191 ? 12.940 9.866 -6.396 1.00 91.31 191 VAL A CA 1
ATOM 1550 C C . VAL A 1 191 ? 13.089 9.746 -4.885 1.00 91.31 191 VAL A C 1
ATOM 1552 O O . VAL A 1 191 ? 12.444 8.915 -4.248 1.00 91.31 191 VAL A O 1
ATOM 1555 N N . ILE A 1 192 ? 13.930 10.598 -4.302 1.00 90.88 192 ILE A N 1
ATOM 1556 C CA . ILE A 1 192 ? 14.148 10.655 -2.857 1.00 90.88 192 ILE A CA 1
ATOM 1557 C C . ILE A 1 192 ? 13.416 11.879 -2.317 1.00 90.88 192 ILE A C 1
ATOM 1559 O O . ILE A 1 192 ? 13.734 13.010 -2.681 1.00 90.88 192 ILE A O 1
ATOM 1563 N N . ASN A 1 193 ? 12.450 11.651 -1.433 1.00 88.38 193 ASN A N 1
ATOM 1564 C CA . ASN A 1 193 ? 11.743 12.712 -0.727 1.00 88.38 193 ASN A CA 1
ATOM 1565 C C . ASN A 1 193 ? 12.326 12.861 0.678 1.00 88.38 193 ASN A C 1
ATOM 1567 O O . ASN A 1 193 ? 12.300 11.906 1.448 1.00 88.38 193 ASN A O 1
ATOM 1571 N N . ILE A 1 194 ? 12.826 14.048 1.020 1.00 87.88 194 ILE A N 1
ATOM 1572 C CA . ILE A 1 194 ? 13.345 14.347 2.360 1.00 87.88 194 ILE A CA 1
ATOM 1573 C C . ILE A 1 194 ? 12.230 15.009 3.169 1.00 87.88 194 ILE A C 1
ATOM 1575 O O . ILE A 1 194 ? 11.661 16.018 2.750 1.00 87.88 194 ILE A O 1
ATOM 1579 N N . LYS A 1 195 ? 11.893 14.417 4.312 1.00 87.56 195 LYS A N 1
ATOM 1580 C CA . LYS A 1 195 ? 10.909 14.937 5.263 1.00 87.56 195 LYS A CA 1
ATOM 1581 C C . LYS A 1 195 ? 11.550 15.979 6.191 1.00 87.56 195 LYS A C 1
ATOM 1583 O O . LYS A 1 195 ? 12.773 16.109 6.249 1.00 87.56 195 LYS A O 1
ATOM 1588 N N . LYS A 1 196 ? 10.720 16.766 6.892 1.00 84.38 196 LYS A N 1
ATOM 1589 C CA . LYS A 1 196 ? 11.176 17.873 7.764 1.00 84.38 196 LYS A CA 1
ATOM 1590 C C . LYS A 1 196 ? 12.078 17.395 8.912 1.00 84.38 196 LYS A C 1
ATOM 1592 O O . LYS A 1 196 ? 12.976 18.120 9.319 1.00 84.38 196 LYS A O 1
ATOM 1597 N N . ASP A 1 197 ? 11.850 16.179 9.388 1.00 83.88 197 ASP A N 1
ATOM 1598 C CA . ASP A 1 197 ? 12.620 15.467 10.415 1.00 83.88 197 ASP A CA 1
ATOM 1599 C C . ASP A 1 197 ? 13.940 14.858 9.892 1.00 83.88 197 ASP A C 1
ATOM 1601 O O . ASP A 1 197 ? 14.713 14.278 10.652 1.00 83.88 197 ASP A O 1
ATOM 1605 N N . GLY A 1 198 ? 14.229 14.987 8.592 1.00 80.50 198 GLY A N 1
ATOM 1606 C CA . GLY A 1 198 ? 15.410 14.407 7.957 1.00 80.50 198 GLY A CA 1
ATOM 1607 C C . GLY A 1 198 ? 15.283 12.916 7.623 1.00 80.50 198 GLY A C 1
ATOM 1608 O O . GLY A 1 198 ? 16.274 12.329 7.157 1.00 80.50 198 GLY A O 1
ATOM 1609 N N . TRP A 1 199 ? 14.102 12.316 7.824 1.00 85.00 199 TRP A N 1
ATOM 1610 C CA . TRP A 1 199 ? 13.758 11.002 7.288 1.00 85.00 199 TRP A CA 1
ATOM 1611 C C . TRP A 1 199 ? 13.660 11.073 5.761 1.00 85.00 199 TRP A C 1
ATOM 1613 O O . TRP A 1 199 ? 13.283 12.102 5.190 1.00 85.00 199 TRP A O 1
ATOM 1623 N N . ILE A 1 200 ? 14.013 9.985 5.079 1.00 87.62 200 ILE A N 1
ATOM 1624 C CA . ILE A 1 200 ? 13.894 9.899 3.623 1.00 87.62 200 ILE A CA 1
ATOM 1625 C C . ILE A 1 200 ? 12.809 8.902 3.238 1.00 87.62 200 ILE A C 1
ATOM 1627 O O . ILE A 1 200 ? 12.647 7.869 3.870 1.00 87.62 200 ILE A O 1
ATOM 1631 N N . ARG A 1 201 ? 12.081 9.192 2.165 1.00 87.19 201 ARG A N 1
ATOM 1632 C CA . ARG A 1 201 ? 11.164 8.241 1.543 1.00 87.19 201 ARG A CA 1
ATOM 1633 C C . ARG A 1 201 ? 11.598 8.000 0.111 1.00 87.19 201 ARG A C 1
ATOM 1635 O O . ARG A 1 201 ? 11.637 8.944 -0.686 1.00 87.19 201 ARG A O 1
ATOM 1642 N N . ILE A 1 202 ? 11.881 6.743 -0.207 1.00 90.56 202 ILE A N 1
ATOM 1643 C CA . ILE A 1 202 ? 12.098 6.309 -1.583 1.00 90.56 202 ILE A CA 1
ATOM 1644 C C . ILE A 1 202 ? 10.736 6.242 -2.274 1.00 90.56 202 ILE A C 1
ATOM 1646 O O . ILE A 1 202 ? 9.753 5.728 -1.746 1.00 90.56 202 ILE A O 1
ATOM 1650 N N . SER A 1 203 ? 10.641 6.850 -3.446 1.00 90.25 203 SER A N 1
ATOM 1651 C CA . SER A 1 203 ? 9.455 6.824 -4.296 1.00 90.25 203 SER A CA 1
ATOM 1652 C C . SER A 1 203 ? 9.891 6.589 -5.734 1.00 90.25 203 SER A C 1
ATOM 1654 O O . SER A 1 203 ? 11.052 6.799 -6.077 1.00 90.25 203 SER A O 1
ATOM 1656 N N . VAL A 1 204 ? 8.971 6.149 -6.581 1.00 92.44 204 VAL A N 1
ATOM 1657 C CA . VAL A 1 204 ? 9.260 5.886 -7.989 1.00 92.44 204 VAL A CA 1
ATOM 1658 C C . VAL A 1 204 ? 8.296 6.695 -8.841 1.00 92.44 204 VAL A C 1
ATOM 1660 O O . VAL A 1 204 ? 7.092 6.729 -8.592 1.00 92.44 204 VAL A O 1
ATOM 1663 N N . ASP A 1 205 ? 8.839 7.402 -9.822 1.00 92.44 205 ASP A N 1
ATOM 1664 C CA . ASP A 1 205 ? 8.058 8.187 -10.764 1.00 92.44 205 ASP A CA 1
ATOM 1665 C C . ASP A 1 205 ? 7.501 7.289 -11.872 1.00 92.44 205 ASP A C 1
ATOM 1667 O O . ASP A 1 205 ? 8.184 6.966 -12.846 1.00 92.44 205 ASP A O 1
ATOM 1671 N N . TYR A 1 206 ? 6.232 6.920 -11.715 1.00 93.56 206 TYR A N 1
ATOM 1672 C CA . TYR A 1 206 ? 5.490 6.094 -12.662 1.00 93.56 206 TYR A CA 1
ATOM 1673 C C . TYR A 1 206 ? 4.726 6.897 -13.720 1.00 93.56 206 TYR A C 1
ATOM 1675 O O . TYR A 1 206 ? 3.847 6.337 -14.368 1.00 93.56 206 TYR A O 1
ATOM 1683 N N . ARG A 1 207 ? 4.989 8.197 -13.928 1.00 92.75 207 ARG A N 1
ATOM 1684 C CA . ARG A 1 207 ? 4.188 9.020 -14.863 1.00 92.75 207 ARG A CA 1
ATOM 1685 C C . ARG A 1 207 ? 4.088 8.423 -16.269 1.00 92.75 207 ARG A C 1
ATOM 1687 O O . ARG A 1 207 ? 3.000 8.406 -16.841 1.00 92.75 207 ARG A O 1
ATOM 1694 N N . GLU A 1 208 ? 5.191 7.911 -16.811 1.00 93.75 208 GLU A N 1
ATOM 1695 C CA . GLU A 1 208 ? 5.199 7.327 -18.160 1.00 93.75 208 GLU A CA 1
ATOM 1696 C C . GLU A 1 208 ? 4.523 5.956 -18.203 1.00 93.75 208 GLU A C 1
ATOM 1698 O O . GLU A 1 208 ? 3.708 5.718 -19.094 1.00 93.75 208 GLU A O 1
ATOM 1703 N N . LEU A 1 209 ? 4.757 5.105 -17.199 1.00 94.56 209 LEU A N 1
ATOM 1704 C CA . LEU A 1 209 ? 4.030 3.845 -17.042 1.00 94.56 209 LEU A CA 1
ATOM 1705 C C . LEU A 1 209 ? 2.514 4.098 -16.933 1.00 94.56 209 LEU A C 1
ATOM 1707 O O . LEU A 1 209 ? 1.717 3.549 -17.690 1.00 94.56 209 LEU A O 1
ATOM 1711 N N . ASN A 1 210 ? 2.104 5.023 -16.067 1.00 94.12 210 ASN A N 1
ATOM 1712 C CA . ASN A 1 210 ? 0.709 5.397 -15.843 1.00 94.12 210 ASN A CA 1
ATOM 1713 C C . ASN A 1 210 ? 0.016 5.965 -17.094 1.00 94.12 210 ASN A C 1
ATOM 1715 O O . ASN A 1 210 ? -1.203 5.815 -17.241 1.00 94.12 210 ASN A O 1
ATOM 1719 N N . ALA A 1 211 ? 0.757 6.613 -17.999 1.00 93.62 211 ALA A N 1
ATOM 1720 C CA . ALA A 1 211 ? 0.217 7.130 -19.259 1.00 93.62 211 ALA A CA 1
ATOM 1721 C C . ALA A 1 211 ? -0.216 6.001 -20.217 1.00 93.62 211 ALA A C 1
ATOM 1723 O O . ALA A 1 211 ? -1.188 6.153 -20.977 1.00 93.62 211 ALA A O 1
ATOM 1724 N N . VAL A 1 212 ? 0.468 4.855 -20.154 1.00 94.94 212 VAL A N 1
ATOM 1725 C CA . VAL A 1 212 ? 0.191 3.670 -20.978 1.00 94.94 212 VAL A CA 1
ATOM 1726 C C . VAL A 1 212 ? -0.612 2.584 -20.254 1.00 94.94 212 VAL A C 1
ATOM 1728 O O . VAL A 1 212 ? -1.118 1.681 -20.916 1.00 94.94 212 VAL A O 1
ATOM 1731 N N . CYS A 1 213 ? -0.819 2.703 -18.940 1.00 93.56 213 CYS A N 1
ATOM 1732 C CA . CYS A 1 213 ? -1.709 1.831 -18.174 1.00 93.56 213 CYS A CA 1
ATOM 1733 C C . CYS A 1 213 ? -3.192 2.037 -18.528 1.00 93.56 213 CYS A C 1
ATOM 1735 O O . CYS A 1 213 ? -3.703 3.166 -18.597 1.00 93.56 213 CYS A O 1
ATOM 1737 N N . VAL A 1 214 ? -3.902 0.921 -18.678 1.00 93.25 214 VAL A N 1
ATOM 1738 C CA . VAL A 1 214 ? -5.366 0.863 -18.708 1.00 93.25 214 VAL A CA 1
ATOM 1739 C C . VAL A 1 214 ? -5.871 1.051 -17.281 1.00 93.25 214 VAL A C 1
ATOM 1741 O O . VAL A 1 214 ? -5.414 0.367 -16.365 1.00 93.25 214 VAL A O 1
ATOM 1744 N N . ILE A 1 215 ? -6.783 2.005 -17.093 1.00 88.44 215 ILE A N 1
ATOM 1745 C CA . ILE A 1 215 ? -7.330 2.319 -15.772 1.00 88.44 215 ILE A CA 1
ATOM 1746 C C . ILE A 1 215 ? -8.282 1.210 -15.312 1.00 88.44 215 ILE A C 1
ATOM 1748 O O . ILE A 1 215 ? -9.056 0.689 -16.117 1.00 88.44 215 ILE A O 1
ATOM 1752 N N . ASN A 1 216 ? -8.227 0.846 -14.031 1.00 86.12 216 ASN A N 1
ATOM 1753 C CA . ASN A 1 216 ? -9.268 0.023 -13.419 1.00 86.12 216 ASN A CA 1
ATOM 1754 C C . ASN A 1 216 ? -10.588 0.829 -13.408 1.00 86.12 216 ASN A C 1
ATOM 1756 O O . ASN A 1 216 ? -10.587 1.927 -12.855 1.00 86.12 216 ASN A O 1
ATOM 1760 N N . PRO A 1 217 ? -11.686 0.337 -14.019 1.00 86.06 217 PRO A N 1
ATOM 1761 C CA . PRO A 1 217 ? -12.955 1.063 -14.077 1.00 86.06 217 PRO A CA 1
ATOM 1762 C C . PRO A 1 217 ? -13.764 0.997 -12.773 1.00 86.06 217 PRO A C 1
ATOM 1764 O O . PRO A 1 217 ? -14.897 1.471 -12.760 1.00 86.06 217 PRO A O 1
ATOM 1767 N N . PHE A 1 218 ? -13.233 0.379 -11.712 1.00 87.38 218 PHE A N 1
ATOM 1768 C CA . PHE A 1 218 ? -13.893 0.343 -10.410 1.00 87.38 218 PHE A CA 1
ATOM 1769 C C . PHE A 1 218 ? -14.230 1.765 -9.939 1.00 87.38 218 PHE A C 1
ATOM 1771 O O . PHE A 1 218 ? -13.373 2.645 -10.051 1.00 87.38 218 PHE A O 1
ATOM 1778 N N . PRO A 1 219 ? -15.457 2.024 -9.462 1.00 84.94 219 PRO A N 1
ATOM 1779 C CA . PRO A 1 219 ? -15.847 3.365 -9.066 1.00 84.94 219 PRO A CA 1
ATOM 1780 C C . PRO A 1 219 ? -15.105 3.779 -7.796 1.00 84.94 219 PRO A C 1
ATOM 1782 O O . PRO A 1 219 ? -14.960 3.001 -6.855 1.00 84.94 219 PRO A O 1
ATOM 1785 N N . THR A 1 220 ? -14.649 5.028 -7.763 1.00 82.56 220 THR A N 1
ATOM 1786 C CA . THR A 1 220 ? -14.343 5.675 -6.489 1.00 82.56 220 THR A CA 1
ATOM 1787 C C . THR A 1 220 ? -15.676 6.006 -5.815 1.00 82.56 220 THR A C 1
ATOM 1789 O O . THR A 1 220 ? -16.538 6.568 -6.496 1.00 82.56 220 THR A O 1
ATOM 1792 N N . PRO A 1 221 ? -15.860 5.663 -4.531 1.00 81.75 221 PRO A N 1
ATOM 1793 C CA . PRO A 1 221 ? -17.055 6.043 -3.788 1.00 81.75 221 PRO A CA 1
ATOM 1794 C C . PRO A 1 221 ? -17.277 7.557 -3.826 1.00 81.75 221 PRO A C 1
ATOM 1796 O O . PRO A 1 221 ? -16.312 8.327 -3.761 1.00 81.75 221 PRO A O 1
ATOM 1799 N N . PHE A 1 222 ? -18.537 7.980 -3.924 1.00 83.12 222 PHE A N 1
ATOM 1800 C CA . PHE A 1 222 ? -18.883 9.384 -3.745 1.00 83.12 222 PHE A CA 1
ATOM 1801 C C . PHE A 1 222 ? -18.785 9.722 -2.268 1.00 83.12 222 PHE A C 1
ATOM 1803 O O . PHE A 1 222 ? -19.334 9.022 -1.417 1.00 83.12 222 PHE A O 1
ATOM 1810 N N . ILE A 1 223 ? -18.059 10.790 -1.962 1.00 84.00 223 ILE A N 1
ATOM 1811 C CA . ILE A 1 223 ? -17.867 11.175 -0.572 1.00 84.00 223 ILE A CA 1
ATOM 1812 C C . ILE A 1 223 ? -19.183 11.615 0.063 1.00 84.00 223 ILE A C 1
ATOM 1814 O O . ILE A 1 223 ? -19.423 11.324 1.227 1.00 84.00 223 ILE A O 1
ATOM 1818 N N . GLU A 1 224 ? -20.056 12.251 -0.708 1.00 84.69 224 GLU A N 1
ATOM 1819 C CA . GLU A 1 224 ? -21.369 12.690 -0.257 1.00 84.69 224 GLU A CA 1
ATOM 1820 C C . GLU A 1 224 ? -22.213 11.495 0.215 1.00 84.69 224 GLU A C 1
ATOM 1822 O O . GLU A 1 224 ? -22.782 11.544 1.300 1.00 84.69 224 GLU A O 1
ATOM 1827 N N . GLU A 1 225 ? -22.198 10.379 -0.524 1.00 83.06 225 GLU A N 1
ATOM 1828 C CA . GLU A 1 225 ? -22.908 9.147 -0.142 1.00 83.06 225 GLU A CA 1
ATOM 1829 C C . GLU A 1 225 ? -22.338 8.529 1.142 1.00 83.06 225 GLU A C 1
ATOM 1831 O O . GLU A 1 225 ? -23.085 8.057 2.002 1.00 83.06 225 GLU A O 1
ATOM 1836 N N . ILE A 1 226 ? -21.010 8.549 1.294 1.00 86.12 226 ILE A N 1
ATOM 1837 C CA . ILE A 1 226 ? -20.354 8.091 2.523 1.00 86.12 226 ILE A CA 1
ATOM 1838 C C . ILE A 1 226 ? -20.793 8.960 3.698 1.00 86.12 226 ILE A C 1
ATOM 1840 O O . ILE A 1 226 ? -21.194 8.429 4.729 1.00 86.12 226 ILE A O 1
ATOM 1844 N N . LEU A 1 227 ? -20.762 10.282 3.545 1.00 83.69 227 LEU A N 1
ATOM 1845 C CA . LEU A 1 227 ? -21.117 11.218 4.607 1.00 83.69 227 LEU A CA 1
ATOM 1846 C C . LEU A 1 227 ? -22.582 11.104 5.009 1.00 83.69 227 LEU A C 1
ATOM 1848 O O . LEU A 1 227 ? -22.870 11.061 6.200 1.00 83.69 227 LEU A O 1
ATOM 1852 N N . GLU A 1 228 ? -23.497 10.988 4.049 1.00 84.81 228 GLU A N 1
ATOM 1853 C CA . GLU A 1 228 ? -24.916 10.748 4.326 1.00 84.81 228 GLU A CA 1
ATOM 1854 C C . GLU A 1 228 ? -25.148 9.420 5.055 1.00 84.81 228 GLU A C 1
ATOM 1856 O O . GLU A 1 228 ? -26.019 9.331 5.925 1.00 84.81 228 GLU A O 1
ATOM 1861 N N . GLY A 1 229 ? -24.372 8.386 4.714 1.00 81.75 229 GLY A N 1
ATOM 1862 C CA . GLY A 1 229 ? -24.422 7.094 5.391 1.00 81.75 229 GLY A CA 1
ATOM 1863 C C . GLY A 1 229 ? -23.874 7.149 6.817 1.00 81.75 229 GLY A C 1
ATOM 1864 O O . GLY A 1 229 ? -24.417 6.507 7.714 1.00 81.75 229 GLY A O 1
ATOM 1865 N N . VAL A 1 230 ? -22.812 7.924 7.037 1.00 83.69 230 VAL A N 1
ATOM 1866 C CA . VAL A 1 230 ? -22.168 8.098 8.343 1.00 83.69 230 VAL A CA 1
ATOM 1867 C C . VAL A 1 230 ? -23.038 8.970 9.253 1.00 83.69 230 VAL A C 1
ATOM 1869 O O . VAL A 1 230 ? -23.356 8.527 10.349 1.00 83.69 230 VAL A O 1
ATOM 1872 N N . ALA A 1 231 ? -23.532 10.120 8.782 1.00 82.75 231 ALA A N 1
ATOM 1873 C CA . ALA A 1 231 ? -24.225 11.152 9.572 1.00 82.75 231 ALA A CA 1
ATOM 1874 C C . ALA A 1 231 ? -25.415 10.670 10.426 1.00 82.75 231 ALA A C 1
ATOM 1876 O O . ALA A 1 231 ? -25.819 11.352 11.364 1.00 82.75 231 ALA A O 1
ATOM 1877 N N . ARG A 1 232 ? -25.978 9.501 10.110 1.00 77.50 232 ARG A N 1
ATOM 1878 C CA . ARG A 1 232 ? -27.102 8.880 10.826 1.00 77.50 232 ARG A CA 1
ATOM 1879 C C . ARG A 1 232 ? -26.695 8.118 12.094 1.00 77.50 232 ARG A C 1
ATOM 1881 O O . ARG A 1 232 ? -27.546 7.490 12.707 1.00 77.50 232 ARG A O 1
ATOM 1888 N N . HIS A 1 233 ? -25.417 8.121 12.472 1.00 80.81 233 HIS A N 1
ATOM 1889 C CA . HIS A 1 233 ? -24.913 7.335 13.599 1.00 80.81 233 HIS A CA 1
ATOM 1890 C C . HIS A 1 233 ? -24.440 8.226 14.756 1.00 80.81 233 HIS A C 1
ATOM 1892 O O . HIS A 1 233 ? -23.843 9.279 14.558 1.00 80.81 233 HIS A O 1
ATOM 1898 N N . GLU A 1 234 ? -24.677 7.792 15.997 1.00 82.50 234 GLU A N 1
ATOM 1899 C CA . GLU A 1 234 ? -24.235 8.527 17.196 1.00 82.50 234 GLU A CA 1
ATOM 1900 C C . GLU A 1 234 ? -22.740 8.319 17.505 1.00 82.50 234 GLU A C 1
ATOM 1902 O O . GLU A 1 234 ? -22.118 9.140 18.178 1.00 82.50 234 GLU A O 1
ATOM 1907 N N . ILE A 1 235 ? -22.164 7.201 17.050 1.00 83.44 235 ILE A N 1
ATOM 1908 C CA . ILE A 1 235 ? -20.809 6.759 17.397 1.00 83.44 235 ILE A CA 1
ATOM 1909 C C . ILE A 1 235 ? -20.042 6.437 16.119 1.00 83.44 235 ILE A C 1
ATOM 1911 O O . ILE A 1 235 ? -20.515 5.681 15.273 1.00 83.44 235 ILE A O 1
ATOM 1915 N N . TYR A 1 236 ? -18.823 6.966 16.032 1.00 83.81 236 TYR A N 1
ATOM 1916 C CA . TYR A 1 236 ? -17.935 6.797 14.889 1.00 83.81 236 TYR A CA 1
ATOM 1917 C C . TYR A 1 236 ? -16.632 6.124 15.299 1.00 83.81 236 TYR A C 1
ATOM 1919 O O . TYR A 1 236 ? -16.041 6.457 16.328 1.00 83.81 236 TYR A O 1
ATOM 1927 N N . SER A 1 237 ? -16.153 5.218 14.452 1.00 86.94 237 SER A N 1
ATOM 1928 C CA . SER A 1 237 ? -14.799 4.675 14.509 1.00 86.94 237 SER A CA 1
ATOM 1929 C C . SER A 1 237 ? -14.116 4.920 13.172 1.00 86.94 237 SER A C 1
ATOM 1931 O O . SER A 1 237 ? -14.675 4.573 12.134 1.00 86.94 237 SER A O 1
ATOM 1933 N N . PHE A 1 238 ? -12.911 5.481 13.209 1.00 86.25 238 PHE A N 1
ATOM 1934 C CA . PHE A 1 238 ? -12.069 5.671 12.032 1.00 86.25 238 PHE A CA 1
ATOM 1935 C C . PHE A 1 238 ? -10.921 4.669 12.086 1.00 86.25 238 PHE A C 1
ATOM 1937 O O . PHE A 1 238 ? -10.236 4.568 13.107 1.00 86.25 238 PHE A O 1
ATOM 1944 N N . THR A 1 239 ? -10.723 3.926 11.002 1.00 84.69 239 THR A N 1
ATOM 1945 C CA . THR A 1 239 ? -9.672 2.914 10.888 1.00 84.69 239 THR A CA 1
ATOM 1946 C C . THR A 1 239 ? -8.923 3.116 9.586 1.00 84.69 239 THR A C 1
ATOM 1948 O O . THR A 1 239 ? -9.546 3.089 8.537 1.00 84.69 239 THR A O 1
ATOM 1951 N N . ASP A 1 240 ? -7.604 3.265 9.663 1.00 83.38 240 ASP A N 1
ATOM 1952 C CA . ASP A 1 240 ? -6.732 3.340 8.489 1.00 83.38 240 ASP A CA 1
ATOM 1953 C C . ASP A 1 240 ? -6.004 2.002 8.302 1.00 83.38 240 ASP A C 1
ATOM 1955 O O . ASP A 1 240 ? -5.432 1.431 9.244 1.00 83.38 240 ASP A O 1
ATOM 1959 N N . GLY A 1 241 ? -6.020 1.487 7.075 1.00 79.00 241 GLY A N 1
ATOM 1960 C CA . GLY A 1 241 ? -5.243 0.318 6.703 1.00 79.00 241 GLY A CA 1
ATOM 1961 C C . GLY A 1 241 ? -3.749 0.634 6.701 1.00 79.00 241 GLY A C 1
ATOM 1962 O O . GLY A 1 241 ? -3.225 1.149 5.715 1.00 79.00 241 GLY A O 1
ATOM 1963 N N . PHE A 1 242 ? -3.018 0.230 7.747 1.00 79.38 242 PHE A N 1
ATOM 1964 C CA . PHE A 1 242 ? -1.570 0.461 7.828 1.00 79.38 242 PHE A CA 1
ATOM 1965 C C . PHE A 1 242 ? -0.848 -0.021 6.562 1.00 79.38 242 PHE A C 1
ATOM 1967 O O . PHE A 1 242 ? -0.795 -1.217 6.247 1.00 79.38 242 PHE A O 1
ATOM 1974 N N . SER A 1 243 ? -0.282 0.932 5.820 1.00 78.25 243 SER A N 1
ATOM 1975 C CA . SER A 1 243 ? 0.354 0.677 4.527 1.00 78.25 243 SER A CA 1
ATOM 1976 C C . SER A 1 243 ? -0.524 -0.156 3.575 1.00 78.25 243 SER A C 1
ATOM 1978 O O . SER A 1 243 ? -0.025 -1.059 2.902 1.00 78.25 243 SER A O 1
ATOM 1980 N N . GLY A 1 244 ? -1.831 0.126 3.525 1.00 80.12 244 GLY A N 1
ATOM 1981 C CA . GLY A 1 244 ? -2.845 -0.703 2.866 1.00 80.12 244 GLY A CA 1
ATOM 1982 C C . GLY A 1 244 ? -2.473 -1.113 1.442 1.00 80.12 244 GLY A C 1
ATOM 1983 O O . GLY A 1 244 ? -2.598 -2.279 1.063 1.00 80.12 244 GLY A O 1
ATOM 1984 N N . TYR A 1 245 ? -1.880 -0.203 0.668 1.00 83.56 245 TYR A N 1
ATOM 1985 C CA . TYR A 1 245 ? -1.427 -0.510 -0.689 1.00 83.56 245 TYR A CA 1
ATOM 1986 C C . TYR A 1 245 ? -0.302 -1.553 -0.731 1.00 83.56 245 TYR A C 1
ATOM 1988 O O . TYR A 1 245 ? -0.376 -2.492 -1.522 1.00 83.56 245 TYR A O 1
ATOM 1996 N N . HIS A 1 246 ? 0.681 -1.485 0.171 1.00 87.25 246 HIS A N 1
ATOM 1997 C CA . HIS A 1 246 ? 1.746 -2.490 0.259 1.00 87.25 246 HIS A CA 1
ATOM 1998 C C . H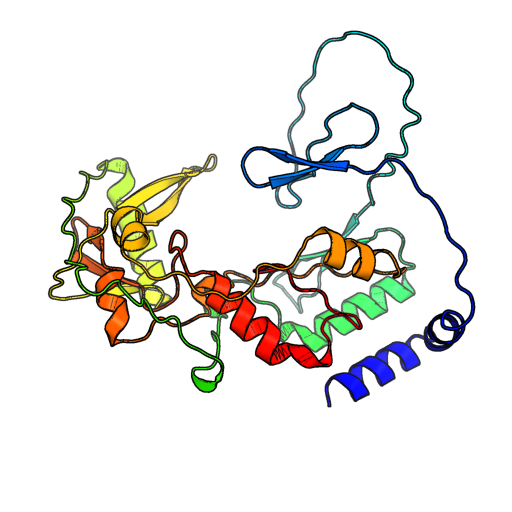IS A 1 246 ? 1.245 -3.870 0.723 1.00 87.25 246 HIS A C 1
ATOM 2000 O O . HIS A 1 246 ? 2.012 -4.831 0.715 1.00 87.25 246 HIS A O 1
ATOM 2006 N N . GLN A 1 247 ? -0.030 -4.015 1.091 1.00 86.31 247 GLN A N 1
ATOM 2007 C CA . GLN A 1 247 ? -0.629 -5.320 1.371 1.00 86.31 247 GLN A CA 1
ATOM 2008 C C . GLN A 1 247 ? -1.106 -6.038 0.097 1.00 86.31 247 GLN A C 1
ATOM 2010 O O . GLN A 1 247 ? -1.282 -7.259 0.116 1.00 86.31 247 GLN A O 1
ATOM 2015 N N . VAL A 1 248 ? -1.288 -5.320 -1.018 1.00 90.69 248 VAL A N 1
ATOM 2016 C CA . VAL A 1 248 ? -1.742 -5.887 -2.297 1.00 90.69 248 VAL A CA 1
ATOM 2017 C C . VAL A 1 248 ? -0.538 -6.312 -3.127 1.00 90.69 248 VAL A C 1
ATOM 2019 O O . VAL A 1 248 ? 0.271 -5.485 -3.538 1.00 90.69 248 VAL A O 1
ATOM 2022 N N . ARG A 1 249 ? -0.425 -7.607 -3.424 1.00 93.31 249 ARG A N 1
ATOM 2023 C CA . ARG A 1 249 ? 0.668 -8.144 -4.249 1.00 93.31 249 ARG A CA 1
ATOM 2024 C C . ARG A 1 249 ? 0.496 -7.755 -5.713 1.00 93.31 249 ARG A C 1
ATOM 2026 O O . ARG A 1 249 ? -0.620 -7.751 -6.228 1.00 93.31 249 ARG A O 1
ATOM 2033 N N . ILE A 1 250 ? 1.601 -7.476 -6.392 1.00 95.38 250 ILE A N 1
ATOM 2034 C CA . ILE A 1 250 ? 1.651 -7.351 -7.850 1.00 95.38 250 ILE A CA 1
ATOM 2035 C C . ILE A 1 250 ? 1.901 -8.740 -8.432 1.00 95.38 250 ILE A C 1
ATOM 2037 O O . ILE A 1 250 ? 2.757 -9.477 -7.930 1.00 95.38 250 ILE A O 1
ATOM 2041 N N . THR A 1 251 ? 1.186 -9.093 -9.502 1.00 95.06 251 THR A N 1
ATOM 2042 C CA . THR A 1 251 ? 1.421 -10.373 -10.186 1.00 95.06 251 THR A CA 1
ATOM 2043 C C . THR A 1 251 ? 2.867 -10.480 -10.664 1.00 95.06 251 THR A C 1
ATOM 2045 O O . THR A 1 251 ? 3.456 -9.491 -11.097 1.00 95.06 251 THR A O 1
ATOM 2048 N N . LYS A 1 252 ? 3.454 -11.682 -10.633 1.00 94.50 252 LYS A N 1
ATOM 2049 C CA . LYS A 1 252 ? 4.867 -11.875 -11.007 1.00 94.50 252 LYS A CA 1
ATOM 2050 C C . LYS A 1 252 ? 5.212 -11.356 -12.412 1.00 94.50 252 LYS A C 1
ATOM 2052 O O . LYS A 1 252 ? 6.300 -10.834 -12.607 1.00 94.50 252 LYS A O 1
ATOM 2057 N N . GLU A 1 253 ? 4.270 -11.420 -13.351 1.00 95.06 253 GLU A N 1
ATOM 2058 C CA . GLU A 1 253 ? 4.411 -10.917 -14.730 1.00 95.06 253 GLU A CA 1
ATOM 2059 C C . GLU A 1 253 ? 4.418 -9.378 -14.832 1.00 95.06 253 GLU A C 1
ATOM 2061 O O . GLU A 1 253 ? 4.874 -8.800 -15.822 1.00 95.06 253 GLU A O 1
ATOM 2066 N N . ASP A 1 254 ? 3.884 -8.690 -13.822 1.00 96.19 254 ASP A N 1
ATOM 2067 C CA . ASP A 1 254 ? 3.766 -7.234 -13.792 1.00 96.19 254 ASP A CA 1
ATOM 2068 C C . ASP A 1 254 ? 4.815 -6.551 -12.910 1.00 96.19 254 ASP A C 1
ATOM 2070 O O . ASP A 1 254 ? 5.019 -5.347 -13.061 1.00 96.19 254 ASP A O 1
ATOM 2074 N N . GLN A 1 255 ? 5.520 -7.291 -12.045 1.00 97.12 255 GLN A N 1
ATOM 2075 C CA . GLN A 1 255 ? 6.555 -6.735 -11.158 1.00 97.12 255 GLN A CA 1
ATOM 2076 C C . GLN A 1 255 ? 7.661 -6.031 -11.948 1.00 97.12 255 GLN A C 1
ATOM 2078 O O . GLN A 1 255 ? 8.044 -4.916 -11.592 1.00 97.12 255 GLN A O 1
ATOM 2083 N N . GLU A 1 256 ? 8.079 -6.604 -13.083 1.00 96.88 256 GLU A N 1
ATOM 2084 C CA . GLU A 1 256 ? 9.070 -5.995 -13.976 1.00 96.88 256 GLU A CA 1
ATOM 2085 C C . GLU A 1 256 ? 8.674 -4.568 -14.389 1.00 96.88 256 GLU A C 1
ATOM 2087 O O . GLU A 1 256 ? 9.520 -3.693 -14.477 1.00 96.88 256 GLU A O 1
ATOM 2092 N N . LYS A 1 257 ? 7.385 -4.264 -14.573 1.00 96.81 257 LYS A N 1
ATOM 2093 C CA . LYS A 1 257 ? 6.939 -2.927 -15.007 1.00 96.81 257 LYS A CA 1
ATOM 2094 C C . LYS A 1 257 ? 7.187 -1.853 -13.947 1.00 96.81 257 LYS A C 1
ATOM 2096 O O . LYS A 1 257 ? 7.227 -0.667 -14.269 1.00 96.81 257 LYS A O 1
ATOM 2101 N N . THR A 1 258 ? 7.350 -2.260 -12.689 1.00 96.81 258 THR A N 1
ATOM 2102 C CA . THR A 1 258 ? 7.564 -1.372 -11.537 1.00 96.81 258 THR A CA 1
ATOM 2103 C C . THR A 1 258 ? 9.034 -1.141 -11.205 1.00 96.81 258 THR A C 1
ATOM 2105 O O . THR A 1 258 ? 9.354 -0.492 -10.210 1.00 96.81 258 THR A O 1
ATOM 2108 N N . THR A 1 259 ? 9.941 -1.665 -12.024 1.00 97.62 259 THR A N 1
ATOM 2109 C CA . THR A 1 259 ? 11.372 -1.596 -11.756 1.00 97.62 259 THR A CA 1
ATOM 2110 C C . THR A 1 259 ? 11.896 -0.175 -11.710 1.00 97.62 259 THR A C 1
ATOM 2112 O O . THR A 1 259 ? 11.421 0.724 -12.408 1.00 97.62 259 THR A O 1
ATOM 2115 N N . PHE A 1 260 ? 12.927 0.022 -10.902 1.00 96.06 260 PHE A N 1
ATOM 2116 C CA . PHE A 1 260 ? 13.725 1.234 -10.846 1.00 96.06 260 PHE A CA 1
ATOM 2117 C C . PHE A 1 260 ? 15.193 0.867 -10.633 1.00 96.06 260 PHE A C 1
ATOM 2119 O O . PHE A 1 260 ? 15.523 -0.200 -10.113 1.00 96.06 260 PHE A O 1
ATOM 2126 N N . THR A 1 261 ? 16.090 1.757 -11.048 1.00 94.12 261 THR A N 1
ATOM 2127 C CA . THR A 1 261 ? 17.537 1.561 -10.897 1.00 94.12 261 THR A CA 1
ATOM 2128 C C . THR A 1 261 ? 18.100 2.484 -9.831 1.00 94.12 261 THR A C 1
ATOM 2130 O O . THR A 1 261 ? 17.720 3.654 -9.733 1.00 94.12 261 THR A O 1
ATOM 2133 N N . THR A 1 262 ? 19.061 1.966 -9.075 1.00 91.81 262 THR A N 1
ATOM 2134 C CA . THR A 1 262 ? 19.903 2.717 -8.143 1.00 91.81 262 THR A CA 1
ATOM 2135 C C . THR A 1 262 ? 21.378 2.496 -8.485 1.00 91.81 262 THR A C 1
ATOM 2137 O O . THR A 1 262 ? 21.713 1.742 -9.397 1.00 91.81 262 THR A O 1
ATOM 2140 N N . GLU A 1 263 ? 22.283 3.142 -7.750 1.00 90.00 263 GLU A N 1
ATOM 2141 C CA . GLU A 1 263 ? 23.729 2.913 -7.890 1.00 90.00 263 GLU A CA 1
ATOM 2142 C C . GLU A 1 263 ? 24.148 1.487 -7.466 1.00 90.00 263 GLU A C 1
ATOM 2144 O O . GLU A 1 263 ? 25.258 1.062 -7.779 1.00 90.00 263 GLU A O 1
ATOM 2149 N N . TRP A 1 264 ? 23.257 0.737 -6.803 1.00 91.56 264 TRP A N 1
ATOM 2150 C CA . TRP A 1 264 ? 23.525 -0.595 -6.249 1.00 91.56 264 TRP A CA 1
ATOM 2151 C C . TRP A 1 264 ? 22.786 -1.738 -6.953 1.00 91.56 264 TRP A C 1
ATOM 2153 O O . TRP A 1 264 ? 23.045 -2.896 -6.640 1.00 91.56 264 TRP A O 1
ATOM 2163 N N . GLY A 1 265 ? 21.877 -1.452 -7.889 1.00 93.25 265 GLY A N 1
ATOM 2164 C CA . GLY A 1 265 ? 21.162 -2.499 -8.618 1.00 93.25 265 GLY A CA 1
ATOM 2165 C C . GLY A 1 265 ? 19.840 -2.057 -9.235 1.00 93.25 265 GLY A C 1
ATOM 2166 O O . GLY A 1 265 ? 19.468 -0.880 -9.202 1.00 93.25 265 GLY A O 1
ATOM 2167 N N . ILE A 1 266 ? 19.136 -3.031 -9.808 1.00 96.19 266 ILE A N 1
ATOM 2168 C CA . ILE A 1 266 ? 17.768 -2.893 -10.311 1.00 96.19 266 ILE A CA 1
ATOM 2169 C C . ILE A 1 266 ? 16.846 -3.585 -9.311 1.00 96.19 266 ILE A C 1
ATOM 2171 O O . ILE A 1 266 ? 17.117 -4.706 -8.885 1.00 96.19 266 ILE A O 1
ATOM 2175 N N . PHE A 1 267 ? 15.759 -2.916 -8.945 1.00 97.62 267 PHE A N 1
ATOM 2176 C CA . PHE A 1 267 ? 14.783 -3.430 -7.991 1.00 97.62 267 PHE A CA 1
ATOM 2177 C C . PHE A 1 267 ? 13.379 -3.293 -8.564 1.00 97.62 267 PHE A C 1
ATOM 2179 O O . PHE A 1 267 ? 13.083 -2.279 -9.191 1.00 97.62 267 PHE A O 1
ATOM 2186 N N . ALA A 1 268 ? 12.519 -4.280 -8.325 1.00 97.69 268 ALA A N 1
ATOM 2187 C CA . ALA A 1 268 ? 11.088 -4.243 -8.623 1.00 97.69 268 ALA A CA 1
ATOM 2188 C C . ALA A 1 268 ? 10.269 -4.277 -7.343 1.00 97.69 268 ALA A C 1
ATOM 2190 O O . ALA A 1 268 ? 10.672 -4.897 -6.363 1.00 97.69 268 ALA A O 1
ATOM 2191 N N . TYR A 1 269 ? 9.090 -3.665 -7.368 1.00 96.75 269 TYR A N 1
ATOM 2192 C CA . TYR A 1 269 ? 8.117 -3.836 -6.300 1.00 96.75 269 TYR A CA 1
ATOM 2193 C C . TYR A 1 269 ? 7.399 -5.177 -6.431 1.00 96.75 269 TYR A C 1
ATOM 2195 O O . TYR A 1 269 ? 6.941 -5.547 -7.512 1.00 96.75 269 TYR A O 1
ATOM 2203 N N . THR A 1 270 ? 7.256 -5.887 -5.311 1.00 95.31 270 THR A N 1
ATOM 2204 C CA . THR A 1 270 ? 6.463 -7.126 -5.245 1.00 95.31 270 THR A CA 1
ATOM 2205 C C . THR A 1 270 ? 5.021 -6.868 -4.798 1.00 95.31 270 THR A C 1
ATOM 2207 O O . THR A 1 270 ? 4.122 -7.667 -5.071 1.00 95.31 270 THR A O 1
ATOM 2210 N N . VAL A 1 271 ? 4.799 -5.732 -4.137 1.00 93.19 271 VAL A N 1
ATOM 2211 C CA . VAL A 1 271 ? 3.514 -5.234 -3.636 1.00 93.19 271 VAL A CA 1
ATOM 2212 C C . VAL A 1 271 ? 3.252 -3.841 -4.186 1.00 93.19 271 VAL A C 1
ATOM 2214 O O . VAL A 1 271 ? 4.190 -3.151 -4.565 1.00 93.19 271 VAL A O 1
ATOM 2217 N N . MET A 1 272 ? 1.993 -3.422 -4.253 1.00 92.50 272 MET A N 1
ATOM 2218 C CA . MET A 1 272 ? 1.578 -2.201 -4.935 1.00 92.50 272 MET A CA 1
ATOM 2219 C C . MET A 1 272 ? 2.258 -0.949 -4.343 1.00 92.50 272 MET A C 1
ATOM 2221 O O . MET A 1 272 ? 1.937 -0.561 -3.220 1.00 92.50 272 MET A O 1
ATOM 2225 N N . PRO A 1 273 ? 3.171 -0.284 -5.083 1.00 90.94 273 PRO A N 1
ATOM 2226 C CA . PRO A 1 273 ? 3.801 0.948 -4.638 1.00 90.94 273 PRO A CA 1
ATOM 2227 C C . PRO A 1 273 ? 2.859 2.141 -4.753 1.00 90.94 273 PRO A C 1
ATOM 2229 O O . PRO A 1 273 ? 1.983 2.212 -5.621 1.00 90.94 273 PRO A O 1
ATOM 2232 N N . PHE A 1 274 ? 3.154 3.165 -3.959 1.00 85.88 274 PHE A N 1
ATOM 2233 C CA . PHE A 1 274 ? 2.593 4.493 -4.166 1.00 85.88 274 PHE A CA 1
ATOM 2234 C C . PHE A 1 274 ? 2.934 5.047 -5.557 1.00 85.88 274 PHE A C 1
ATOM 2236 O O . PHE A 1 274 ? 4.023 4.836 -6.095 1.00 85.88 274 PHE A O 1
ATOM 2243 N N . GLY A 1 275 ? 2.007 5.828 -6.115 1.00 86.56 275 GLY A N 1
ATOM 2244 C CA . GLY A 1 275 ? 2.198 6.542 -7.378 1.00 86.56 275 GLY A CA 1
ATOM 2245 C C . GLY A 1 275 ? 1.771 5.775 -8.629 1.00 86.56 275 GLY A C 1
ATOM 2246 O O . GLY A 1 275 ? 1.767 6.372 -9.704 1.00 86.56 275 GLY A O 1
ATOM 2247 N N . LEU A 1 276 ? 1.376 4.502 -8.531 1.00 89.38 276 LEU A N 1
ATOM 2248 C CA . LEU A 1 276 ? 0.722 3.805 -9.643 1.00 89.38 276 LEU A CA 1
ATOM 2249 C C . LEU A 1 276 ? -0.725 4.273 -9.829 1.00 89.38 276 LEU A C 1
ATOM 2251 O O . LEU A 1 276 ? -1.410 4.649 -8.888 1.00 89.38 276 LEU A O 1
ATOM 2255 N N . LYS A 1 277 ? -1.212 4.220 -11.069 1.00 85.12 277 LYS A N 1
ATOM 2256 C CA . LYS A 1 277 ? -2.559 4.684 -11.437 1.00 85.12 277 LYS A CA 1
ATOM 2257 C C . LYS A 1 277 ? -3.696 3.788 -10.935 1.00 85.12 277 LYS A C 1
ATOM 2259 O O . LYS A 1 277 ? -4.798 4.272 -10.713 1.00 85.12 277 LYS A O 1
ATOM 2264 N N . ASN A 1 278 ? -3.449 2.490 -10.780 1.00 84.19 278 ASN A N 1
ATOM 2265 C CA . ASN A 1 278 ? -4.486 1.490 -10.501 1.00 84.19 278 ASN A CA 1
ATOM 2266 C C . ASN A 1 278 ? -4.590 1.134 -9.008 1.00 84.19 278 ASN A C 1
ATOM 2268 O O . ASN A 1 278 ? -4.725 -0.038 -8.668 1.00 84.19 278 ASN A O 1
ATOM 2272 N N . VAL A 1 279 ? -4.560 2.138 -8.125 1.00 82.88 279 VAL A N 1
ATOM 2273 C CA . VAL A 1 279 ? -4.713 1.946 -6.666 1.00 82.88 279 VAL A CA 1
ATOM 2274 C C . VAL A 1 279 ? -6.084 1.396 -6.263 1.00 82.88 279 VAL A C 1
ATOM 2276 O O . VAL A 1 279 ? -6.194 0.697 -5.263 1.00 82.88 279 VAL A O 1
ATOM 2279 N N . LEU A 1 280 ? -7.111 1.602 -7.098 1.00 85.56 280 LEU A N 1
ATOM 2280 C CA . LEU A 1 280 ? -8.487 1.133 -6.868 1.00 85.56 280 LEU A CA 1
ATOM 2281 C C . LEU A 1 280 ? -8.626 -0.396 -6.790 1.00 85.56 280 LEU A C 1
ATOM 2283 O O . LEU A 1 280 ? -9.686 -0.896 -6.428 1.00 85.56 280 LEU A O 1
ATOM 2287 N N . VAL A 1 281 ? -7.572 -1.156 -7.115 1.00 87.44 281 VAL A N 1
ATOM 2288 C CA . VAL A 1 281 ? -7.525 -2.600 -6.839 1.00 87.44 281 VAL A CA 1
ATOM 2289 C C . VAL A 1 281 ? -7.672 -2.875 -5.340 1.00 87.44 281 VAL A C 1
ATOM 2291 O O . VAL A 1 281 ? -8.351 -3.832 -4.983 1.00 87.44 281 VAL A O 1
ATOM 2294 N N . PHE A 1 282 ? -7.104 -2.029 -4.473 1.00 86.88 282 PHE A N 1
ATOM 2295 C CA . PHE A 1 282 ? -7.305 -2.145 -3.029 1.00 86.88 282 PHE A CA 1
ATOM 2296 C C . PHE A 1 282 ? -8.789 -2.008 -2.677 1.00 86.88 282 PHE A C 1
ATOM 2298 O O . PHE A 1 282 ? -9.358 -2.913 -2.079 1.00 86.88 282 PHE A O 1
ATOM 2305 N N . SER A 1 283 ? -9.457 -0.961 -3.169 1.00 87.44 283 SER A N 1
ATOM 2306 C CA . SER A 1 283 ? -10.894 -0.762 -2.947 1.00 87.44 283 SER A CA 1
ATOM 2307 C C . SER A 1 283 ? -11.745 -1.915 -3.488 1.00 87.44 283 SER A C 1
ATOM 2309 O O . SER A 1 283 ? -12.699 -2.316 -2.833 1.00 87.44 283 SER A O 1
ATOM 2311 N N . CYS A 1 284 ? -11.379 -2.514 -4.631 1.00 89.06 284 CYS A N 1
ATOM 2312 C CA . CYS A 1 284 ? -12.054 -3.719 -5.132 1.00 89.06 284 CYS A CA 1
ATOM 2313 C C . CYS A 1 284 ? -12.002 -4.861 -4.106 1.00 89.06 284 CYS A C 1
ATOM 2315 O O . CYS A 1 284 ? -13.007 -5.528 -3.874 1.00 89.06 284 CYS A O 1
ATOM 2317 N N . ILE A 1 285 ? -10.828 -5.086 -3.509 1.00 89.44 285 ILE A N 1
ATOM 2318 C CA . ILE A 1 285 ? -10.604 -6.140 -2.513 1.00 89.44 285 ILE A CA 1
ATOM 2319 C C . ILE A 1 285 ? -11.401 -5.842 -1.244 1.00 89.44 285 ILE A C 1
ATOM 2321 O O . ILE A 1 285 ? -12.091 -6.730 -0.749 1.00 89.44 285 ILE A O 1
ATOM 2325 N N . VAL A 1 286 ? -11.339 -4.609 -0.734 1.00 88.50 286 VAL A N 1
ATOM 2326 C CA . VAL A 1 286 ? -12.074 -4.213 0.477 1.00 88.50 286 VAL A CA 1
ATOM 2327 C C . VAL A 1 286 ? -13.576 -4.394 0.266 1.00 88.50 286 VAL A C 1
ATOM 2329 O O . VAL A 1 286 ? -14.229 -5.045 1.076 1.00 88.50 286 VAL A O 1
ATOM 2332 N N . VAL A 1 287 ? -14.115 -3.927 -0.865 1.00 89.19 287 VAL A N 1
ATOM 2333 C CA . VAL A 1 287 ? -15.534 -4.115 -1.191 1.00 89.19 287 VAL A CA 1
ATOM 2334 C C . VAL A 1 287 ? -15.886 -5.593 -1.313 1.00 89.19 287 VAL A C 1
ATOM 2336 O O . VAL A 1 287 ? -16.903 -6.011 -0.779 1.00 89.19 287 VAL A O 1
ATOM 2339 N N . GLN A 1 288 ? -15.041 -6.418 -1.932 1.00 89.25 288 GLN A N 1
ATOM 2340 C CA . GLN A 1 288 ? -15.287 -7.859 -2.018 1.00 89.25 288 GLN A CA 1
ATOM 2341 C C . GLN A 1 288 ? -15.311 -8.544 -0.641 1.00 89.25 288 GLN A C 1
ATOM 2343 O O . GLN A 1 288 ? -16.105 -9.459 -0.432 1.00 89.25 288 GLN A O 1
ATOM 2348 N N . VAL A 1 289 ? -14.437 -8.137 0.283 1.00 89.19 289 VAL A N 1
ATOM 2349 C CA . VAL A 1 289 ? -14.345 -8.725 1.630 1.00 89.19 289 VAL A CA 1
ATOM 2350 C C . VAL A 1 289 ? -15.490 -8.257 2.524 1.00 89.19 289 VAL A C 1
ATOM 2352 O O . VAL A 1 289 ? -16.036 -9.061 3.277 1.00 89.19 289 VAL A O 1
ATOM 2355 N N . PHE A 1 290 ? -15.866 -6.980 2.434 1.00 89.38 290 PHE A N 1
ATOM 2356 C CA . PHE A 1 290 ? -16.820 -6.354 3.346 1.00 89.38 290 PHE A CA 1
ATOM 2357 C C . PHE A 1 290 ? -18.176 -6.013 2.717 1.00 89.38 290 PHE A C 1
ATOM 2359 O O . PHE A 1 290 ? -18.960 -5.300 3.339 1.00 89.38 290 PHE A O 1
ATOM 2366 N N . GLN A 1 291 ? -18.489 -6.532 1.525 1.00 88.81 291 GLN A N 1
ATOM 2367 C CA . GLN A 1 291 ? -19.739 -6.243 0.799 1.00 88.81 291 GLN A CA 1
ATOM 2368 C C . GLN A 1 291 ? -20.999 -6.372 1.663 1.00 88.81 291 GLN A C 1
ATOM 2370 O O . GLN A 1 291 ? -21.935 -5.599 1.497 1.00 88.81 291 GLN A O 1
ATOM 2375 N N . ASP A 1 292 ? -21.013 -7.320 2.604 1.00 89.94 292 ASP A N 1
ATOM 2376 C CA . ASP A 1 292 ? -22.175 -7.589 3.448 1.00 89.94 292 ASP A CA 1
ATOM 2377 C C . ASP A 1 292 ? -22.359 -6.530 4.549 1.00 89.94 292 ASP A C 1
ATOM 2379 O O . ASP A 1 292 ? -23.445 -6.423 5.114 1.00 89.94 292 ASP A O 1
ATOM 2383 N N . PHE A 1 293 ? -21.330 -5.733 4.846 1.00 89.75 293 PHE A N 1
ATOM 2384 C CA . PHE A 1 293 ? -21.305 -4.725 5.913 1.00 89.75 293 PHE A CA 1
ATOM 2385 C C . PHE A 1 293 ? -21.334 -3.286 5.391 1.00 89.75 293 PHE A C 1
ATOM 2387 O O . PHE A 1 293 ? -21.747 -2.370 6.113 1.00 89.75 293 PHE A O 1
ATOM 2394 N N . ILE A 1 294 ? -20.887 -3.091 4.147 1.00 88.06 294 ILE A N 1
ATOM 2395 C CA . ILE A 1 294 ? -20.847 -1.785 3.496 1.00 88.06 294 ILE A CA 1
ATOM 2396 C C . ILE A 1 294 ? -22.262 -1.202 3.418 1.00 88.06 294 IL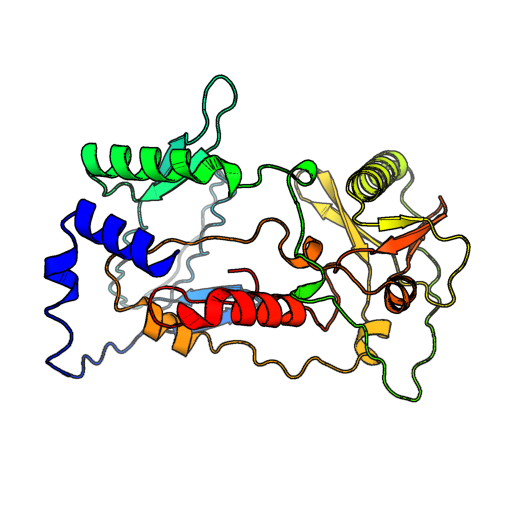E A C 1
ATOM 2398 O O . ILE A 1 294 ? -23.226 -1.903 3.113 1.00 88.06 294 ILE A O 1
ATOM 2402 N N . HIS A 1 295 ? -22.381 0.085 3.741 1.00 84.69 295 HIS A N 1
ATOM 2403 C CA . HIS A 1 295 ? -23.636 0.832 3.860 1.00 84.69 295 HIS A CA 1
ATOM 2404 C C . HIS A 1 295 ? -24.573 0.411 5.007 1.00 84.69 295 HIS A C 1
ATOM 2406 O O . HIS A 1 295 ? -25.624 1.028 5.165 1.00 84.69 295 HIS A O 1
ATOM 2412 N N . LYS A 1 296 ? -24.208 -0.585 5.830 1.00 86.38 296 LYS A N 1
ATOM 2413 C CA . LYS A 1 296 ? -24.930 -0.907 7.076 1.00 86.38 296 LYS A CA 1
ATOM 2414 C C . LYS A 1 296 ? -24.304 -0.205 8.277 1.00 86.38 296 LYS A C 1
ATOM 2416 O O . LYS A 1 296 ? -24.968 0.565 8.950 1.00 86.38 296 LYS A O 1
ATOM 2421 N N . PHE A 1 297 ? -23.031 -0.493 8.534 1.00 85.12 297 PHE A N 1
ATOM 2422 C CA . PHE A 1 297 ? -22.253 0.113 9.624 1.00 85.12 297 PHE A CA 1
ATOM 2423 C C . PHE A 1 297 ? -20.795 0.383 9.231 1.00 85.12 297 PHE A C 1
ATOM 2425 O O . PHE A 1 297 ? -20.036 0.942 10.016 1.00 85.12 297 PHE A O 1
ATOM 2432 N N . LEU A 1 298 ? -20.395 -0.029 8.025 1.00 89.56 298 LEU A N 1
ATOM 2433 C CA . LEU A 1 298 ? -19.081 0.226 7.459 1.00 89.56 298 LEU A CA 1
ATOM 2434 C C . LEU A 1 298 ? -19.247 1.098 6.215 1.00 89.56 298 LEU A C 1
ATOM 2436 O O . LEU A 1 298 ? -20.083 0.817 5.354 1.00 89.56 298 LEU A O 1
ATOM 2440 N N . GLN A 1 299 ? -18.431 2.135 6.107 1.00 89.00 299 GLN A N 1
ATOM 2441 C CA . GLN A 1 299 ? -18.199 2.845 4.855 1.00 89.00 299 GLN A CA 1
ATOM 2442 C C . GLN A 1 299 ? -16.719 2.721 4.526 1.00 89.00 299 GLN A C 1
ATOM 2444 O O . GLN A 1 299 ? -15.906 2.600 5.434 1.00 89.00 299 GLN A O 1
ATOM 2449 N N . VAL A 1 300 ? -16.397 2.701 3.237 1.00 86.62 300 VAL A N 1
ATOM 2450 C CA . VAL A 1 300 ? -15.028 2.510 2.755 1.00 86.62 300 VAL A CA 1
ATOM 2451 C C . VAL A 1 300 ? -14.718 3.613 1.763 1.00 86.62 300 VAL A C 1
ATOM 2453 O O . VAL A 1 300 ? -15.446 3.781 0.782 1.00 86.62 300 VAL A O 1
ATOM 2456 N N . TYR A 1 301 ? -13.616 4.317 1.972 1.00 85.69 301 TYR A N 1
ATOM 2457 C CA . TYR A 1 301 ? -13.069 5.308 1.066 1.00 85.69 301 TYR A CA 1
ATOM 2458 C C . TYR A 1 301 ? -11.584 5.037 0.822 1.00 85.69 301 TYR A C 1
ATOM 2460 O O . TYR A 1 301 ? -10.714 5.482 1.556 1.00 85.69 301 TYR A O 1
ATOM 2468 N N . LEU A 1 302 ? -11.282 4.355 -0.287 1.00 82.75 302 LEU A N 1
ATOM 2469 C CA . LEU A 1 302 ? -9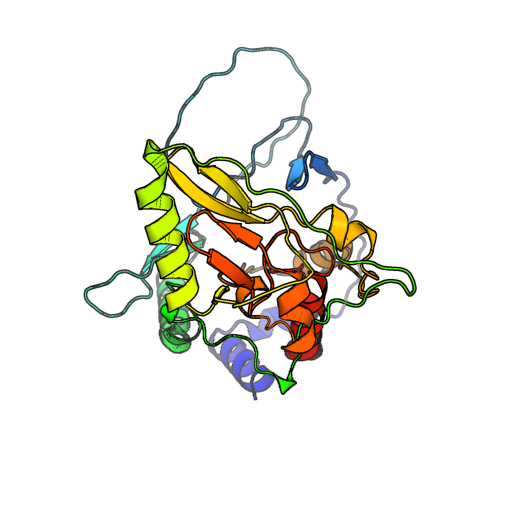.915 3.941 -0.621 1.00 82.75 302 LEU A CA 1
ATOM 2470 C C . LEU A 1 302 ? -9.310 3.049 0.476 1.00 82.75 302 LEU A C 1
ATOM 2472 O O . LEU A 1 302 ? -9.647 1.866 0.499 1.00 82.75 302 LEU A O 1
ATOM 2476 N N . ASP A 1 303 ? -8.394 3.591 1.275 1.00 77.88 303 ASP A N 1
ATOM 2477 C CA . ASP A 1 303 ? -7.696 2.986 2.411 1.00 77.88 303 ASP A CA 1
ATOM 2478 C C . ASP A 1 303 ? -8.343 3.259 3.781 1.00 77.88 303 ASP A C 1
ATOM 2480 O O . ASP A 1 303 ? -7.956 2.594 4.746 1.00 77.88 303 ASP A O 1
ATOM 2484 N N . ASP A 1 304 ? -9.362 4.125 3.818 1.00 81.25 304 ASP A N 1
ATOM 2485 C CA . ASP A 1 304 ? -10.186 4.455 4.990 1.00 81.25 304 ASP A CA 1
ATOM 2486 C C . ASP A 1 304 ? -11.518 3.680 5.028 1.00 81.25 304 ASP A C 1
ATOM 2488 O O . ASP A 1 304 ? -12.040 3.314 3.942 1.00 81.25 304 ASP A O 1
#

Organism: Taxus chinensis (NCBI:txid29808)

Radius of gyration: 23.41 Å; Cα contacts (8 Å, |Δi|>4): 338; chains: 1; bounding box: 67×58×61 Å